Protein AF-0000000084554426 (afdb_homodimer)

Secondary structure (DSSP, 8-state):
-----------------------------PPPEEEEEEEEEEE-TTS-EEEEEEEEEESSSEEEEEEEEEE-TT-EEE-TTS-EESS----TT-EEEEEEPS---SSSS-EEEEEEEEEE----/-----------------------------PPPEEEEEEEEEEE-TTS-EEEEEEEEEESSSEEEEEEEEEE-TT-EEE-TTS-B-SS----TT-EEEEEEPS---SSSS-EEEEEEEEEE----

Organism: NCBI:txid1418104

pLDDT: mean 83.59, std 24.27, range [24.67, 98.94]

Solvent-accessible surface area (backbone atoms only — not comparable to full-atom values): 14044 Å² total; per-residue (Å²): 131,85,78,77,79,76,76,75,76,74,76,75,74,76,72,76,73,75,73,71,67,72,70,68,72,62,70,71,81,70,36,31,37,35,38,35,34,30,67,42,70,47,70,51,98,86,69,30,39,38,37,32,31,44,39,36,35,40,61,74,43,42,42,78,45,57,36,31,37,37,43,46,94,79,31,46,34,26,39,43,82,59,46,77,46,93,69,82,86,80,48,62,56,20,21,33,38,31,38,30,42,80,56,67,48,91,52,89,62,26,39,28,46,28,49,30,38,31,43,20,72,66,84,127,131,89,74,81,79,76,78,77,78,74,76,77,75,76,73,76,75,73,73,73,67,73,71,70,73,60,71,71,79,69,36,33,39,35,39,33,34,30,67,41,69,45,72,50,96,85,69,29,39,37,38,32,31,41,38,36,35,41,61,74,43,42,42,77,44,55,35,31,37,36,42,46,94,77,31,45,36,26,38,44,82,58,46,77,46,94,68,84,86,80,46,63,55,22,20,34,37,32,37,30,42,79,56,66,48,91,52,89,62,26,39,28,47,28,50,30,38,32,43,20,72,65,84,127

Nearest PDB structures (foldseek):
  6bhw-assembly1_D  TM=4.490E-01  e=6.137E-03  Bacillus subtilis subsp. subtilis str. 168
  5odn-assembly1_H  TM=4.161E-01  e=7.254E-03  Salinibacter ruber DSM 13855
  2ihf-assembly1_A-2  TM=4.446E-01  e=3.264E-02  Thermus aquaticus
  5yyu-assembly1_D  TM=4.466E-01  e=3.451E-02  Staphylococcus aureus subsp. aureus ED98
  5yuo-assembly1_B  TM=3.966E-01  e=1.673E-02  Pseudomonas aeruginosa PAO1

Sequence (248 aa):
MKMKNIIISALVALFIVSIGIPVMAREKHRGPIFMGEVLEVNKDNQGNTMVLAEGYIKGQKVYKEKLIAIVGPDTKILDCEGKEVKEGNFAKGDVVFIRLSEIMTSSIPPQSPALKIQSCKPVSMKMKNIIISALVALFIVSIGIPVMAREKHRGPIFMGEVLEVNKDNQGNTMVLAEGYIKGQKVYKEKLIAIVGPDTKILDCEGKEVKEGNFAKGDVVFIRLSEIMTSSIPPQSPALKIQSCKPVS

Radius of gyration: 28.74 Å; Cα contacts (8 Å, |Δi|>4): 531; chains: 2; bounding box: 100×69×47 Å

Structure (mmCIF, N/CA/C/O backbone):
data_AF-0000000084554426-model_v1
#
loop_
_entity.id
_entity.type
_entity.pdbx_description
1 polymer 'DUF5666 domain-containing protein'
#
loop_
_atom_site.group_PDB
_atom_site.id
_atom_site.type_symbol
_atom_site.label_atom_id
_atom_site.label_alt_id
_atom_site.label_comp_id
_atom_site.label_asym_id
_atom_site.label_entity_id
_atom_site.label_seq_id
_atom_site.pdbx_PDB_ins_code
_atom_site.Cartn_x
_atom_site.Cartn_y
_atom_site.Cartn_z
_atom_site.occupancy
_atom_site.B_iso_or_equiv
_atom_site.auth_seq_id
_atom_site.auth_comp_id
_atom_site.auth_asym_id
_atom_site.auth_atom_id
_atom_site.pdbx_PDB_model_num
ATOM 1 N N . MET A 1 1 ? -78.938 40.062 -9.109 1 24.67 1 MET A N 1
ATOM 2 C CA . MET A 1 1 ? -78 39.281 -9.961 1 24.67 1 MET A CA 1
ATOM 3 C C . MET A 1 1 ? -76.625 39.156 -9.312 1 24.67 1 MET A C 1
ATOM 5 O O . MET A 1 1 ? -75.812 38.312 -9.75 1 24.67 1 MET A O 1
ATOM 9 N N . LYS A 1 2 ? -76.25 40.094 -8.336 1 33.91 2 LYS A N 1
ATOM 10 C CA . LYS A 1 2 ? -74.875 40.438 -8.312 1 33.91 2 LYS A CA 1
ATOM 11 C C . LYS A 1 2 ? -74 39.25 -7.898 1 33.91 2 LYS A C 1
ATOM 13 O O . LYS A 1 2 ? -74.438 38.438 -7.09 1 33.91 2 LYS A O 1
ATOM 18 N N . MET A 1 3 ? -72.875 39.062 -8.688 1 35.94 3 MET A N 1
ATOM 19 C CA . MET A 1 3 ? -71.688 38.25 -9.039 1 35.94 3 MET A CA 1
ATOM 20 C C . MET A 1 3 ? -70.75 38.125 -7.863 1 35.94 3 MET A C 1
ATOM 22 O O . MET A 1 3 ? -70.062 39.125 -7.504 1 35.94 3 MET A O 1
ATOM 26 N N . LYS A 1 4 ? -71.25 37.719 -6.699 1 42.59 4 LYS A N 1
ATOM 27 C CA . LYS A 1 4 ? -70.312 37.375 -5.648 1 42.59 4 LYS A CA 1
ATOM 28 C C . LYS A 1 4 ? -69.062 36.594 -6.215 1 42.59 4 LYS A C 1
ATOM 30 O O . LYS A 1 4 ? -69.25 35.625 -6.965 1 42.59 4 LYS A O 1
ATOM 35 N N . ASN A 1 5 ? -67.875 37.344 -6.562 1 39.53 5 ASN A N 1
ATOM 36 C CA . ASN A 1 5 ? -66.5 36.969 -6.926 1 39.53 5 ASN A CA 1
ATOM 37 C C . ASN A 1 5 ? -66 35.812 -6.09 1 39.53 5 ASN A C 1
ATOM 39 O O . ASN A 1 5 ? -66 35.875 -4.859 1 39.53 5 ASN A O 1
ATOM 43 N N . ILE A 1 6 ? -66.312 34.562 -6.465 1 42.25 6 ILE A N 1
ATOM 44 C CA . ILE A 1 6 ? -65.75 33.281 -6.117 1 42.25 6 ILE A CA 1
ATOM 45 C C . ILE A 1 6 ? -64.188 33.406 -6.16 1 42.25 6 ILE A C 1
ATOM 47 O O . ILE A 1 6 ? -63.625 33.594 -7.227 1 42.25 6 ILE A O 1
ATOM 51 N N . ILE A 1 7 ? -63.625 34.281 -5.285 1 40.25 7 ILE A N 1
ATOM 52 C CA . ILE A 1 7 ? -62.156 34.375 -5.176 1 40.25 7 ILE A CA 1
ATOM 53 C C . ILE A 1 7 ? -61.562 32.969 -5.008 1 40.25 7 ILE A C 1
ATOM 55 O O . ILE A 1 7 ? -61.938 32.25 -4.086 1 40.25 7 ILE A O 1
ATOM 59 N N . ILE A 1 8 ? -61.25 32.25 -6.133 1 40.12 8 ILE A N 1
ATOM 60 C CA . ILE A 1 8 ? -60.438 31.078 -6.402 1 40.12 8 ILE A CA 1
ATOM 61 C C . ILE A 1 8 ? -59.094 31.203 -5.68 1 40.12 8 ILE A C 1
ATOM 63 O O . ILE A 1 8 ? -58.312 32.094 -5.969 1 40.12 8 ILE A O 1
ATOM 67 N N . SER A 1 9 ? -59.094 31.156 -4.348 1 42.56 9 SER A N 1
ATOM 68 C CA . SER A 1 9 ? -57.844 31.047 -3.619 1 42.56 9 SER A CA 1
ATOM 69 C C . SER A 1 9 ? -56.969 29.938 -4.191 1 42.56 9 SER A C 1
ATOM 71 O O . SER A 1 9 ? -57.344 28.766 -4.172 1 42.56 9 SER A O 1
ATOM 73 N N . ALA A 1 10 ? -56.469 30.141 -5.43 1 39.12 10 ALA A N 1
ATOM 74 C CA . ALA A 1 10 ? -55.438 29.266 -5.988 1 39.12 10 ALA A CA 1
ATOM 75 C C . ALA A 1 10 ? -54.312 29.016 -4.973 1 39.12 10 ALA A C 1
ATOM 77 O O . ALA A 1 10 ? -53.656 29.953 -4.535 1 39.12 10 ALA A O 1
ATOM 78 N N . LEU A 1 11 ? -54.531 28.109 -3.998 1 40.06 11 LEU A N 1
ATOM 79 C CA . LEU A 1 11 ? -53.5 27.5 -3.164 1 40.06 11 LEU A CA 1
ATOM 80 C C . LEU A 1 11 ? -52.312 27.094 -4.004 1 40.06 11 LEU A C 1
ATOM 82 O O . LEU A 1 11 ? -52.406 26.188 -4.828 1 40.06 11 LEU A O 1
ATOM 86 N N . VAL A 1 12 ? -51.5 28.047 -4.559 1 40.31 12 VAL A N 1
ATOM 87 C CA . VAL A 1 12 ? -50.219 27.75 -5.145 1 40.31 12 VAL A CA 1
ATOM 88 C C . VAL A 1 12 ? -49.406 26.875 -4.191 1 40.31 12 VAL A C 1
ATOM 90 O O . VAL A 1 12 ? -49 27.328 -3.109 1 40.31 12 VAL A O 1
ATOM 93 N N . ALA A 1 13 ? -49.844 25.594 -3.996 1 38.09 13 ALA A N 1
ATOM 94 C CA . ALA A 1 13 ? -48.969 24.578 -3.402 1 38.09 13 ALA A CA 1
ATOM 95 C C . ALA A 1 13 ? -47.531 24.703 -3.936 1 38.09 13 ALA A C 1
ATOM 97 O O . ALA A 1 13 ? -47.312 24.547 -5.137 1 38.09 13 ALA A O 1
ATOM 98 N N . LEU A 1 14 ? -46.75 25.688 -3.428 1 39.56 14 LEU A N 1
ATOM 99 C CA . LEU A 1 14 ? -45.312 25.734 -3.582 1 39.56 14 LEU A CA 1
ATOM 100 C C . LEU A 1 14 ? -44.688 24.344 -3.361 1 39.56 14 LEU A C 1
ATOM 102 O O . LEU A 1 14 ? -44.719 23.828 -2.244 1 39.56 14 LEU A O 1
ATOM 106 N N . PHE A 1 15 ? -44.969 23.359 -4.246 1 42.06 15 PHE A N 1
ATOM 107 C CA . PHE A 1 15 ? -44.188 22.125 -4.266 1 42.06 15 PHE A CA 1
ATOM 108 C C . PHE A 1 15 ? -42.719 22.438 -4.266 1 42.06 15 PHE A C 1
ATOM 110 O O . PHE A 1 15 ? -42.156 22.906 -5.27 1 42.06 15 PHE A O 1
ATOM 117 N N . ILE A 1 16 ? -42.156 22.938 -3.162 1 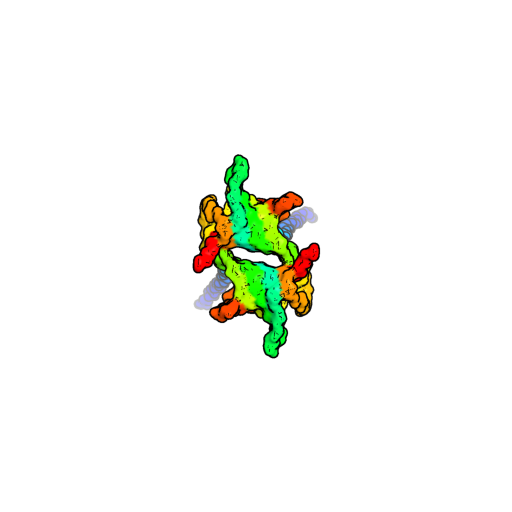40.75 16 ILE A N 1
ATOM 118 C CA . ILE A 1 16 ? -40.688 22.906 -3.018 1 40.75 16 ILE A CA 1
ATOM 119 C C . ILE A 1 16 ? -40.156 21.531 -3.404 1 40.75 16 ILE A C 1
ATOM 121 O O . ILE A 1 16 ? -40.438 20.531 -2.719 1 40.75 16 ILE A O 1
ATOM 125 N N . VAL A 1 17 ? -40.156 21.125 -4.703 1 41.84 17 VAL A N 1
ATOM 126 C CA . VAL A 1 17 ? -39.375 20 -5.203 1 41.84 17 VAL A CA 1
ATOM 127 C C . VAL A 1 17 ? -38 20 -4.562 1 41.84 17 VAL A C 1
ATOM 129 O O . VAL A 1 17 ? -37.188 20.906 -4.809 1 41.84 17 VAL A O 1
ATOM 132 N N . SER A 1 18 ? -37.906 19.594 -3.273 1 42.69 18 SER A N 1
ATOM 133 C CA . SER A 1 18 ? -36.594 19.219 -2.73 1 42.69 18 SER A CA 1
ATOM 134 C C . SER A 1 18 ? -35.812 18.359 -3.721 1 42.69 18 SER A C 1
ATOM 136 O O . SER A 1 18 ? -36.156 17.203 -3.959 1 42.69 18 SER A O 1
ATOM 138 N N . ILE A 1 19 ? -35.375 18.859 -4.859 1 46.12 19 ILE A N 1
ATOM 139 C CA . ILE A 1 19 ? -34.344 18.188 -5.633 1 46.12 19 ILE A CA 1
ATOM 140 C C . ILE A 1 19 ? -33.25 17.688 -4.703 1 46.12 19 ILE A C 1
ATOM 142 O O . ILE A 1 19 ? -32.438 18.484 -4.219 1 46.12 19 ILE A O 1
ATOM 146 N N . GLY A 1 20 ? -33.531 16.734 -3.836 1 39.69 20 GLY A N 1
ATOM 147 C CA . GLY A 1 20 ? -32.406 16.016 -3.285 1 39.69 20 GLY A CA 1
ATOM 148 C C . GLY A 1 20 ? -31.344 15.688 -4.324 1 39.69 20 GLY A C 1
ATOM 149 O O . GLY A 1 20 ? -31.578 14.867 -5.211 1 39.69 20 GLY A O 1
ATOM 150 N N . ILE A 1 21 ? -30.609 16.625 -4.836 1 44.56 21 ILE A N 1
ATOM 151 C CA . ILE A 1 21 ? -29.422 16.219 -5.57 1 44.56 21 ILE A CA 1
ATOM 152 C C . ILE A 1 21 ? -28.688 15.109 -4.809 1 44.56 21 ILE A C 1
ATOM 154 O O . IL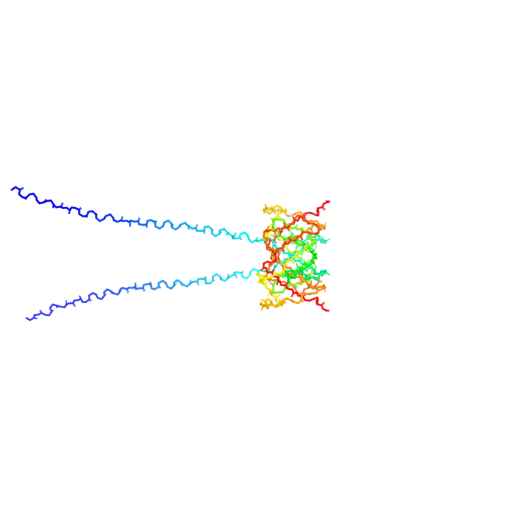E A 1 21 ? -28.25 15.312 -3.676 1 44.56 21 ILE A O 1
ATOM 158 N N . PRO A 1 22 ? -29 13.867 -5.066 1 43.62 22 PRO A N 1
ATOM 159 C CA . PRO A 1 22 ? -28.047 12.922 -4.492 1 43.62 22 PRO A CA 1
ATOM 160 C C . PRO A 1 22 ? -26.609 13.414 -4.586 1 43.62 22 PRO A C 1
ATOM 162 O O . PRO A 1 22 ? -26.172 13.859 -5.652 1 43.62 22 PRO A O 1
ATOM 165 N N . VAL A 1 23 ? -26.047 14.078 -3.713 1 43.12 23 VAL A N 1
ATOM 166 C CA . VAL A 1 23 ? -24.594 14.227 -3.676 1 43.12 23 VAL A CA 1
ATOM 167 C C . VAL A 1 23 ? -23.922 12.906 -4.078 1 43.12 23 VAL A C 1
ATOM 169 O O . VAL A 1 23 ? -24.031 11.906 -3.369 1 43.12 23 VAL A O 1
ATOM 172 N N . MET A 1 24 ? -24.016 12.516 -5.41 1 38.41 24 MET A N 1
ATOM 173 C CA . MET A 1 24 ? -23.031 11.477 -5.715 1 38.41 24 MET A CA 1
ATOM 174 C C . MET A 1 24 ? -21.797 11.633 -4.836 1 38.41 24 MET A C 1
ATOM 176 O O . MET A 1 24 ? -21.156 12.688 -4.836 1 38.41 24 MET A O 1
ATOM 180 N N . ALA A 1 25 ? -21.844 11.234 -3.662 1 40.72 25 ALA A N 1
ATOM 181 C CA . ALA A 1 25 ? -20.594 11.125 -2.895 1 40.72 25 ALA A CA 1
ATOM 182 C C . ALA A 1 25 ? -19.391 10.977 -3.816 1 40.72 25 ALA A C 1
ATOM 184 O O . ALA A 1 25 ? -19.312 10.016 -4.586 1 40.72 25 ALA A O 1
ATOM 185 N N . ARG A 1 26 ? -19.047 12.031 -4.578 1 36.75 26 ARG A N 1
ATOM 186 C CA . ARG A 1 26 ? -17.75 11.961 -5.238 1 36.75 26 ARG A CA 1
ATOM 187 C C . ARG A 1 26 ? -16.75 11.18 -4.395 1 36.75 26 ARG A C 1
ATOM 189 O O . ARG A 1 26 ? -16.5 11.523 -3.236 1 36.75 26 ARG A O 1
ATOM 196 N N . GLU A 1 27 ? -16.828 9.984 -4.453 1 42.16 27 GLU A N 1
ATOM 197 C CA . GLU A 1 27 ? -15.688 9.328 -3.816 1 42.16 27 GLU A CA 1
ATOM 198 C C . GLU A 1 27 ? -14.484 10.266 -3.754 1 42.16 27 GLU A C 1
ATOM 200 O O . GLU A 1 27 ? -14.008 10.742 -4.785 1 42.16 27 GLU A O 1
ATOM 205 N N . LYS A 1 28 ? -14.578 11.289 -2.979 1 49.84 28 LYS A N 1
ATOM 206 C CA . LYS A 1 28 ? -13.422 12.148 -2.723 1 49.84 28 LYS A CA 1
ATOM 207 C C . LYS A 1 28 ? -12.133 11.5 -3.207 1 49.84 28 LYS A C 1
ATOM 209 O O . LYS A 1 28 ? -11.812 10.375 -2.811 1 49.84 28 LYS A O 1
ATOM 214 N N . HIS A 1 29 ? -11.789 11.703 -4.453 1 58.41 29 HIS A N 1
ATOM 215 C CA . HIS A 1 29 ? -10.555 11.273 -5.102 1 58.41 29 HIS A CA 1
ATOM 216 C C . HIS A 1 29 ? -9.375 11.328 -4.137 1 58.41 29 HIS A C 1
ATOM 218 O O . HIS A 1 29 ? -8.898 12.414 -3.803 1 58.41 29 HIS A O 1
ATOM 224 N N . ARG A 1 30 ? -9.297 10.414 -3.201 1 81.31 30 ARG A N 1
ATOM 225 C CA . ARG A 1 30 ? -8.156 10.375 -2.297 1 81.31 30 ARG A CA 1
ATOM 226 C C . ARG A 1 30 ? -6.848 10.25 -3.07 1 81.31 30 ARG A C 1
ATOM 228 O O . ARG A 1 30 ? -6.805 9.609 -4.125 1 81.31 30 ARG A O 1
ATOM 235 N N . GLY A 1 31 ? -5.789 11.094 -2.779 1 95.69 31 GLY A N 1
ATOM 236 C CA . GLY A 1 31 ? -4.453 10.992 -3.348 1 95.69 31 GLY A CA 1
ATOM 237 C C . GLY A 1 31 ? -3.891 9.586 -3.297 1 95.69 31 GLY A C 1
ATOM 238 O O . GLY A 1 31 ? -4.496 8.688 -2.699 1 95.69 31 GLY A O 1
ATOM 239 N N . PRO A 1 32 ? -2.869 9.359 -3.998 1 98.25 32 PRO A N 1
ATOM 240 C CA . PRO A 1 32 ? -2.271 8.023 -4.023 1 98.25 32 PRO A CA 1
ATOM 241 C C . PRO A 1 32 ? -1.825 7.551 -2.641 1 98.25 32 PRO A C 1
ATOM 243 O O . PRO A 1 32 ? -1.661 8.367 -1.729 1 98.25 32 PRO A O 1
ATOM 246 N N . ILE A 1 33 ? -1.701 6.18 -2.479 1 98.75 33 ILE A N 1
ATOM 247 C CA . ILE A 1 33 ? -1.114 5.629 -1.262 1 98.75 33 ILE A CA 1
ATOM 248 C C . ILE A 1 33 ? 0.267 5.055 -1.569 1 98.75 33 ILE A C 1
ATOM 250 O O . ILE A 1 33 ? 0.548 4.672 -2.707 1 98.75 33 ILE A O 1
ATOM 254 N N . PHE A 1 34 ? 1.111 5.086 -0.552 1 98.94 34 PHE A N 1
ATOM 255 C CA . PHE A 1 34 ? 2.479 4.586 -0.646 1 98.94 34 PHE A CA 1
ATOM 256 C C . PHE A 1 34 ? 2.809 3.684 0.536 1 98.94 34 PHE A C 1
ATOM 258 O O . PHE A 1 34 ? 2.438 3.98 1.674 1 98.94 34 PHE A O 1
ATOM 265 N N . MET A 1 35 ? 3.406 2.613 0.259 1 98.94 35 MET A N 1
ATOM 266 C CA . MET A 1 35 ? 4.008 1.758 1.279 1 98.94 35 MET A CA 1
ATOM 267 C C . MET A 1 35 ? 5.465 1.457 0.947 1 98.94 35 MET A C 1
ATOM 269 O O . MET A 1 35 ? 5.797 1.178 -0.205 1 98.94 35 MET A O 1
ATOM 273 N N . GLY A 1 36 ? 6.305 1.565 1.976 1 98.88 36 GLY A N 1
ATOM 274 C CA . GLY A 1 36 ? 7.723 1.343 1.729 1 98.88 36 GLY A CA 1
ATOM 275 C C . GLY A 1 36 ? 8.578 1.514 2.971 1 98.88 36 GLY A C 1
ATOM 276 O O . GLY A 1 36 ? 8.078 1.421 4.094 1 98.88 36 GLY A O 1
ATOM 277 N N . GLU A 1 37 ? 9.883 1.622 2.709 1 98.88 37 GLU A N 1
ATOM 278 C CA . GLU A 1 37 ? 10.883 1.74 3.768 1 98.88 37 GLU A CA 1
ATOM 279 C C . GLU A 1 37 ? 11.547 3.115 3.748 1 98.88 37 GLU A C 1
ATOM 281 O O . GLU A 1 37 ? 11.898 3.625 2.684 1 98.88 37 GLU A O 1
ATOM 286 N N . VAL A 1 38 ? 11.719 3.658 4.941 1 98.88 38 VAL A N 1
ATOM 287 C CA . VAL A 1 38 ? 12.383 4.949 5.078 1 98.88 38 VAL A CA 1
ATOM 288 C C . VAL A 1 38 ? 13.883 4.777 4.867 1 98.88 38 VAL A C 1
ATOM 290 O O . VAL A 1 38 ? 14.508 3.902 5.473 1 98.88 38 VAL A O 1
ATOM 293 N N . LEU A 1 39 ? 14.438 5.621 4.051 1 98.88 39 LEU A N 1
ATOM 294 C CA . LEU A 1 39 ? 15.875 5.594 3.77 1 98.88 39 LEU A CA 1
ATOM 295 C C . LEU A 1 39 ? 16.594 6.691 4.539 1 98.88 39 LEU A C 1
ATOM 297 O O . LEU A 1 39 ? 17.719 6.496 4.996 1 98.88 39 LEU A O 1
ATOM 301 N N . GLU A 1 40 ? 15.969 7.816 4.535 1 98.75 40 GLU A N 1
ATOM 302 C CA . GLU A 1 40 ? 16.562 8.992 5.168 1 98.75 40 GLU A CA 1
ATOM 303 C C . GLU A 1 40 ? 15.477 9.953 5.656 1 98.75 40 GLU A C 1
ATOM 305 O O . GLU A 1 40 ? 14.406 10.055 5.051 1 98.75 40 GLU A O 1
ATOM 310 N N . VAL A 1 41 ? 15.82 10.633 6.754 1 98.75 41 VAL A N 1
ATOM 311 C CA . VAL A 1 41 ? 14.938 11.664 7.285 1 98.75 41 VAL A CA 1
ATOM 312 C C . VAL A 1 41 ? 15.719 12.953 7.512 1 98.75 41 VAL A C 1
ATOM 314 O O . VAL A 1 41 ? 16.781 12.938 8.141 1 98.75 41 VAL A O 1
ATOM 317 N N . ASN A 1 42 ? 15.148 13.992 6.941 1 97.5 42 ASN A N 1
ATOM 318 C CA . ASN A 1 42 ? 15.758 15.305 7.125 1 97.5 42 ASN A CA 1
ATOM 319 C C . ASN A 1 42 ? 14.711 16.375 7.438 1 97.5 42 ASN A C 1
ATOM 321 O O . ASN A 1 42 ? 13.516 16.141 7.234 1 97.5 42 ASN A O 1
ATOM 325 N N . LYS A 1 43 ? 15.195 17.453 8.023 1 96.56 43 LYS A N 1
ATOM 326 C CA . LYS A 1 43 ? 14.328 18.609 8.234 1 96.56 43 LYS A CA 1
ATOM 327 C C . LYS A 1 43 ? 14.656 19.719 7.246 1 96.56 43 LYS A C 1
ATOM 329 O O . LYS A 1 43 ? 15.828 19.984 6.973 1 96.56 43 LYS A O 1
ATOM 334 N N . ASP A 1 44 ? 13.562 20.312 6.695 1 95.38 44 ASP A N 1
ATOM 335 C CA . ASP A 1 44 ? 13.836 21.438 5.809 1 95.38 44 ASP A CA 1
ATOM 336 C C . ASP A 1 44 ? 13.859 22.75 6.586 1 95.38 44 ASP A C 1
ATOM 338 O O . ASP A 1 44 ? 13.742 22.75 7.812 1 95.38 44 ASP A O 1
ATOM 342 N N . ASN A 1 45 ? 14.055 23.875 5.812 1 94.31 45 ASN A N 1
ATOM 343 C CA . ASN A 1 45 ? 14.219 25.188 6.445 1 94.31 45 ASN A CA 1
ATOM 344 C C . ASN A 1 45 ? 12.914 25.672 7.074 1 94.31 45 ASN A C 1
ATOM 346 O O . ASN A 1 45 ? 12.922 26.547 7.934 1 94.31 45 ASN A O 1
ATOM 350 N N . GLN A 1 46 ? 11.805 25.125 6.68 1 94.12 46 GLN A N 1
ATOM 351 C CA . GLN A 1 46 ? 10.5 25.531 7.203 1 94.12 46 GLN A CA 1
ATOM 352 C C . GLN A 1 46 ? 10.094 24.656 8.383 1 94.12 46 GLN A C 1
ATOM 354 O O . GLN A 1 46 ? 9.023 24.828 8.961 1 94.12 46 GLN A O 1
ATOM 359 N N . GLY A 1 47 ? 10.914 23.719 8.781 1 93.75 47 GLY A N 1
ATOM 360 C CA . GLY A 1 47 ? 10.625 22.859 9.914 1 93.75 47 GLY A CA 1
ATOM 361 C C . GLY A 1 47 ? 9.867 21.594 9.531 1 93.75 47 GLY A C 1
ATOM 362 O O . GLY A 1 47 ? 9.523 20.797 10.391 1 93.75 47 GLY A O 1
ATOM 363 N N . ASN A 1 48 ? 9.578 21.453 8.266 1 96.69 48 ASN A N 1
ATOM 364 C CA . ASN A 1 48 ? 8.945 20.219 7.824 1 96.69 48 ASN A CA 1
ATOM 365 C C . ASN A 1 48 ? 9.922 19.047 7.852 1 96.69 48 ASN A C 1
ATOM 367 O O . ASN A 1 48 ? 11.117 19.234 7.621 1 96.69 48 ASN A O 1
ATOM 371 N N . THR A 1 49 ? 9.391 17.891 8.203 1 98.5 49 THR A N 1
ATOM 372 C CA . THR A 1 49 ? 10.18 16.672 8.109 1 98.5 49 THR A CA 1
ATOM 373 C C . THR A 1 49 ? 10.094 16.078 6.707 1 98.5 49 THR A C 1
ATOM 375 O O . THR A 1 49 ? 9 15.82 6.199 1 98.5 49 THR A O 1
ATOM 378 N N . MET A 1 50 ? 11.195 15.898 6.031 1 98.69 50 MET A N 1
ATOM 379 C CA . MET A 1 50 ? 11.312 15.266 4.719 1 98.69 50 MET A CA 1
ATOM 380 C C . MET A 1 50 ? 11.664 13.789 4.859 1 98.69 50 MET A C 1
ATOM 382 O O . MET A 1 50 ? 12.766 13.445 5.293 1 98.69 50 MET A O 1
ATOM 386 N N . VAL A 1 51 ? 10.734 12.93 4.488 1 98.88 51 VAL A N 1
ATOM 387 C CA . VAL A 1 51 ? 10.938 11.484 4.598 1 98.88 51 VAL A CA 1
ATOM 388 C C . VAL A 1 51 ? 11.242 10.898 3.223 1 98.88 51 VAL A C 1
ATOM 390 O O . VAL A 1 51 ? 10.336 10.734 2.398 1 98.88 51 VAL A O 1
ATOM 393 N N . LEU A 1 52 ? 12.469 10.602 2.965 1 98.94 52 LEU A N 1
ATOM 394 C CA . LEU A 1 52 ? 12.852 9.852 1.774 1 98.94 52 LEU A CA 1
ATOM 395 C C . LEU A 1 52 ? 12.562 8.359 1.952 1 98.94 52 LEU A C 1
ATOM 397 O O . LEU A 1 52 ? 13.07 7.734 2.885 1 98.94 52 LEU A O 1
ATOM 401 N N . ALA A 1 53 ? 11.734 7.855 1.046 1 98.94 53 ALA A N 1
ATOM 402 C CA . ALA A 1 53 ? 11.344 6.453 1.165 1 98.94 53 ALA A CA 1
ATOM 403 C C . ALA A 1 53 ? 11.312 5.773 -0.201 1 98.94 53 ALA A C 1
ATOM 405 O O . ALA A 1 53 ? 11.148 6.438 -1.229 1 98.94 53 ALA A O 1
ATOM 406 N N . GLU A 1 54 ? 11.523 4.457 -0.196 1 98.88 54 GLU A N 1
ATOM 407 C CA . GLU A 1 54 ? 11.43 3.625 -1.392 1 98.88 54 GLU A CA 1
ATOM 408 C C . GLU A 1 54 ? 10.461 2.467 -1.186 1 98.88 54 GLU A C 1
ATOM 410 O O . GLU A 1 54 ? 10.445 1.848 -0.12 1 98.88 54 GLU A O 1
ATOM 415 N N . GLY A 1 55 ? 9.641 2.225 -2.17 1 98.75 55 GLY A N 1
ATOM 416 C CA . GLY A 1 55 ? 8.641 1.167 -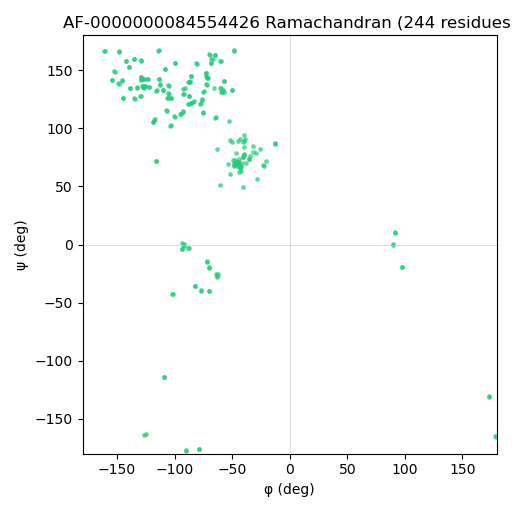2.107 1 98.75 55 GLY A CA 1
ATOM 417 C C . GLY A 1 55 ? 7.691 1.171 -3.291 1 98.75 55 GLY A C 1
ATOM 418 O O . GLY A 1 55 ? 8.125 1.158 -4.441 1 98.75 55 GLY A O 1
ATOM 419 N N . TYR A 1 56 ? 6.414 1.102 -2.975 1 98.88 56 TYR A N 1
ATOM 420 C CA . TYR A 1 56 ? 5.383 1.014 -4.004 1 98.88 56 TYR A CA 1
ATOM 421 C C . TYR A 1 56 ? 4.328 2.096 -3.811 1 98.88 56 TYR A C 1
ATOM 423 O O . TYR A 1 56 ? 3.941 2.4 -2.68 1 98.88 56 TYR A O 1
ATOM 431 N N . ILE A 1 57 ? 3.836 2.648 -4.922 1 98.69 57 ILE A N 1
ATOM 432 C CA . ILE A 1 57 ? 2.791 3.666 -4.902 1 98.69 57 ILE A CA 1
ATOM 433 C C . ILE A 1 57 ? 1.59 3.189 -5.719 1 98.69 57 ILE A C 1
ATOM 435 O O . ILE A 1 57 ? 1.755 2.57 -6.77 1 98.69 57 ILE A O 1
ATOM 439 N N . LYS A 1 58 ? 0.403 3.389 -5.148 1 98.38 58 LYS A N 1
ATOM 440 C CA . LYS A 1 58 ? -0.849 3.053 -5.824 1 98.38 58 LYS A CA 1
ATOM 441 C C . LYS A 1 58 ? -1.713 4.293 -6.027 1 98.38 58 LYS A C 1
ATOM 443 O O . LYS A 1 58 ? -2.242 4.855 -5.066 1 98.38 58 LYS A O 1
ATOM 448 N N . GLY A 1 59 ? -1.796 4.77 -7.148 1 96.56 59 GLY A N 1
ATOM 449 C CA . GLY A 1 59 ? -2.822 5.676 -7.637 1 96.56 59 GLY A CA 1
ATOM 450 C C . GLY A 1 59 ? -3.766 5.031 -8.633 1 96.56 59 GLY A C 1
ATOM 451 O O . GLY A 1 59 ? -4.496 4.098 -8.289 1 96.56 59 GLY A O 1
ATOM 452 N N . GLN A 1 60 ? -3.715 5.52 -9.906 1 94.88 60 GLN A N 1
ATOM 453 C CA . GLN A 1 60 ? -4.426 4.812 -10.961 1 94.88 60 GLN A CA 1
ATOM 454 C C . GLN A 1 60 ? -3.76 3.475 -11.273 1 94.88 60 GLN A C 1
ATOM 456 O O . GLN A 1 60 ? -4.441 2.469 -11.477 1 94.88 60 GLN A O 1
ATOM 461 N N . LYS A 1 61 ? -2.439 3.588 -11.258 1 97 61 LYS A N 1
ATOM 462 C CA . LYS A 1 61 ? -1.604 2.404 -11.438 1 97 61 LYS A CA 1
ATOM 463 C C . LYS A 1 61 ? -0.812 2.09 -10.172 1 97 61 LYS A C 1
ATOM 465 O O . LYS A 1 61 ? -0.827 2.867 -9.219 1 97 61 LYS A O 1
ATOM 470 N N . VAL A 1 62 ? -0.249 0.902 -10.164 1 98.25 62 VAL A N 1
ATOM 471 C CA . VAL A 1 62 ? 0.658 0.535 -9.078 1 98.25 62 VAL A CA 1
ATOM 472 C C . VAL A 1 62 ? 2.062 0.312 -9.633 1 98.25 62 VAL A C 1
ATOM 474 O O . VAL A 1 62 ? 2.234 -0.364 -10.656 1 98.25 62 VAL A O 1
ATOM 477 N N . TYR A 1 63 ? 3.098 0.904 -8.984 1 98.12 63 TYR A N 1
ATOM 478 C CA . TYR A 1 63 ? 4.469 0.769 -9.461 1 98.12 63 TYR A CA 1
ATOM 479 C C . TYR A 1 63 ? 5.469 1.096 -8.352 1 98.12 63 TYR A C 1
ATOM 481 O O . TYR A 1 63 ? 5.09 1.623 -7.305 1 98.12 63 TYR A O 1
ATOM 489 N N . LYS A 1 64 ? 6.723 0.734 -8.617 1 98.44 64 LYS A N 1
ATOM 490 C CA . LYS A 1 64 ? 7.809 1.073 -7.699 1 98.44 64 LYS A CA 1
ATOM 491 C C . LYS A 1 64 ? 8.117 2.566 -7.746 1 98.44 64 LYS A C 1
ATOM 493 O O . LYS A 1 64 ? 8.055 3.188 -8.812 1 98.44 64 LYS A O 1
ATOM 498 N N . GLU A 1 65 ? 8.445 3.1 -6.605 1 97.88 65 GLU A N 1
ATOM 499 C CA . GLU A 1 65 ? 8.773 4.52 -6.562 1 97.88 65 GLU A CA 1
ATOM 500 C C . GLU A 1 65 ? 9.695 4.844 -5.387 1 97.88 65 GLU A C 1
ATOM 502 O O . GLU A 1 65 ? 9.648 4.172 -4.355 1 97.88 65 GLU A O 1
ATOM 507 N N . LYS A 1 66 ? 10.594 5.688 -5.613 1 98.81 66 LYS A N 1
ATOM 508 C CA . LYS A 1 66 ? 11.336 6.406 -4.582 1 98.81 66 LYS A CA 1
ATOM 509 C C . LYS A 1 66 ? 10.883 7.859 -4.492 1 98.81 66 LYS A C 1
ATOM 511 O O . LYS A 1 66 ? 10.859 8.57 -5.5 1 98.81 66 LYS A O 1
ATOM 516 N N . LEU A 1 67 ? 10.492 8.352 -3.295 1 98.88 67 LEU A N 1
ATOM 517 C CA . LEU A 1 67 ? 9.922 9.695 -3.217 1 98.88 67 LEU A CA 1
ATOM 518 C C . LEU A 1 67 ? 10.258 10.352 -1.883 1 98.88 67 LEU A C 1
ATOM 520 O O . LEU A 1 67 ? 10.789 9.695 -0.98 1 98.88 67 LEU A O 1
ATOM 524 N N . ILE A 1 68 ? 10.047 11.586 -1.854 1 98.94 68 ILE A N 1
ATOM 525 C CA . ILE A 1 68 ? 10.109 12.336 -0.604 1 98.94 68 ILE A CA 1
ATOM 526 C C . ILE A 1 68 ? 8.695 12.711 -0.161 1 98.94 68 ILE A C 1
ATOM 528 O O . ILE A 1 68 ? 7.988 13.422 -0.875 1 98.94 68 ILE A O 1
ATOM 532 N N . ALA A 1 69 ? 8.258 12.203 0.924 1 98.88 69 ALA A N 1
ATOM 533 C CA . ALA A 1 69 ? 7.02 12.648 1.555 1 98.88 69 ALA A CA 1
ATOM 534 C C . ALA A 1 69 ? 7.27 13.82 2.492 1 98.88 69 ALA A C 1
ATOM 536 O O . ALA A 1 69 ? 8.148 13.758 3.359 1 98.88 69 ALA A O 1
ATOM 537 N N . ILE A 1 70 ? 6.547 14.867 2.338 1 98.75 70 ILE A N 1
ATOM 538 C CA . ILE A 1 70 ? 6.676 16.047 3.186 1 98.75 70 ILE A CA 1
ATOM 539 C C . ILE A 1 70 ? 5.695 15.953 4.352 1 98.75 70 ILE A C 1
ATOM 541 O O . ILE A 1 70 ? 4.477 15.992 4.156 1 98.75 70 ILE A O 1
ATOM 545 N N . VAL A 1 71 ? 6.246 15.836 5.539 1 98.69 71 VAL A N 1
ATOM 546 C CA . VAL A 1 71 ? 5.453 15.789 6.762 1 98.69 71 VAL A CA 1
ATOM 547 C C . VAL A 1 71 ? 5.445 17.156 7.438 1 98.69 71 VAL A C 1
ATOM 549 O O . VAL A 1 71 ? 6.457 17.578 8 1 98.69 71 VAL A O 1
ATOM 552 N N . GLY A 1 72 ? 4.309 17.75 7.383 1 97.44 72 GLY A N 1
ATOM 553 C CA . GLY A 1 72 ? 4.168 19.078 7.934 1 97.44 72 GLY A 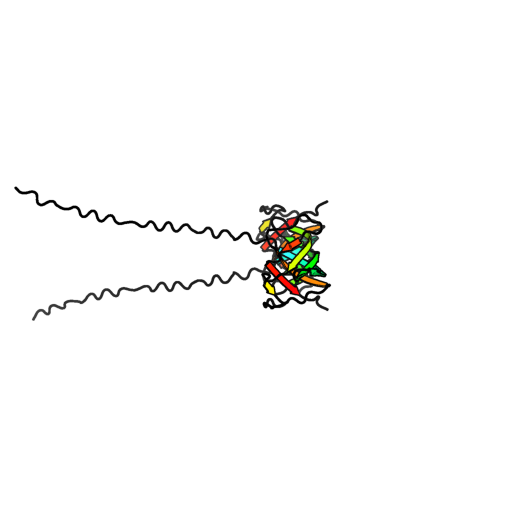CA 1
ATOM 554 C C . GLY A 1 72 ? 3.055 19.188 8.961 1 97.44 72 GLY A C 1
ATOM 555 O O . GLY A 1 72 ? 2.58 18.172 9.477 1 97.44 72 GLY A O 1
ATOM 556 N N . PRO A 1 73 ? 2.568 20.422 9.305 1 95.88 73 PRO A N 1
ATOM 557 C CA . PRO A 1 73 ? 1.587 20.672 10.367 1 95.88 73 PRO A CA 1
ATOM 558 C C . PRO A 1 73 ? 0.231 20.031 10.07 1 95.88 73 PRO A C 1
ATOM 560 O O . PRO A 1 73 ? -0.516 19.703 11 1 95.88 73 PRO A O 1
ATOM 563 N N . ASP A 1 74 ? -0.067 19.812 8.781 1 96.19 74 ASP A N 1
ATOM 564 C CA . ASP A 1 74 ? -1.38 19.297 8.391 1 96.19 74 ASP A CA 1
ATOM 565 C C . ASP A 1 74 ? -1.37 17.781 8.266 1 96.19 74 ASP A C 1
ATOM 567 O O . ASP A 1 74 ? -2.404 17.172 7.996 1 96.19 74 ASP A O 1
ATOM 571 N N . THR A 1 75 ? -0.21 17.203 8.445 1 98.19 75 THR A N 1
ATOM 572 C CA . THR A 1 75 ? -0.107 15.75 8.312 1 98.19 75 THR A CA 1
ATOM 573 C C . THR A 1 75 ? -0.685 15.055 9.539 1 98.19 75 THR A C 1
ATOM 575 O O . THR A 1 75 ? -0.353 15.398 10.672 1 98.19 75 THR A O 1
ATOM 578 N N . LYS A 1 76 ? -1.599 14.203 9.273 1 98.5 76 LYS A N 1
ATOM 579 C CA . LYS A 1 76 ? -2.01 13.289 10.344 1 98.5 76 LYS A CA 1
ATOM 580 C C . LYS A 1 76 ? -0.965 12.203 10.57 1 98.5 76 LYS A C 1
ATOM 582 O O . LYS A 1 76 ? -0.76 11.344 9.711 1 98.5 76 LYS A O 1
ATOM 587 N N . ILE A 1 77 ? -0.305 12.18 11.688 1 98.75 77 ILE A N 1
ATOM 588 C CA . ILE A 1 77 ? 0.762 11.234 11.992 1 98.75 77 ILE A CA 1
ATOM 589 C C . ILE A 1 77 ? 0.236 10.148 12.93 1 98.75 77 ILE A C 1
ATOM 591 O O . ILE A 1 77 ? -0.348 10.445 13.977 1 98.75 77 ILE A O 1
ATOM 595 N N . LEU A 1 78 ? 0.41 8.945 12.523 1 98.56 78 LEU A N 1
ATOM 596 C CA . LEU A 1 78 ? 0.006 7.801 13.328 1 98.56 78 LEU A CA 1
ATOM 597 C C . LEU A 1 78 ? 1.224 7.004 13.789 1 98.56 78 LEU A C 1
ATOM 599 O O . LEU A 1 78 ? 2.182 6.836 13.031 1 98.56 78 LEU A O 1
ATOM 603 N N . ASP A 1 79 ? 1.171 6.508 14.984 1 97.38 79 ASP A N 1
ATOM 604 C CA . ASP A 1 79 ? 2.182 5.539 15.398 1 97.38 79 ASP A CA 1
ATOM 605 C C . ASP A 1 79 ? 1.876 4.152 14.836 1 97.38 79 ASP A C 1
ATOM 607 O O . ASP A 1 79 ? 0.949 3.994 14.039 1 97.38 79 ASP A O 1
ATOM 611 N N . CYS A 1 80 ? 2.695 3.205 15.242 1 97.5 80 CYS A N 1
ATOM 612 C CA . CYS A 1 80 ? 2.588 1.877 14.648 1 97.5 80 CYS A CA 1
ATOM 613 C C . CYS A 1 80 ? 1.229 1.254 14.945 1 97.5 80 CYS A C 1
ATOM 615 O O . CYS A 1 80 ? 0.715 0.467 14.141 1 97.5 80 CYS A O 1
ATOM 617 N N . GLU A 1 81 ? 0.589 1.612 16.016 1 95.81 81 GLU A N 1
ATOM 618 C CA . GLU A 1 81 ? -0.68 1.02 16.422 1 95.81 81 GLU A CA 1
ATOM 619 C C . GLU A 1 81 ? -1.861 1.761 15.805 1 95.81 81 GLU A C 1
ATOM 621 O O . GLU A 1 81 ? -3.018 1.399 16.031 1 95.81 81 GLU A O 1
ATOM 626 N N . GLY A 1 82 ? -1.599 2.795 15.086 1 96.19 82 GLY A N 1
ATOM 627 C CA . GLY A 1 82 ? -2.664 3.541 14.438 1 96.19 82 GLY A CA 1
ATOM 628 C C . GLY A 1 82 ? -3.199 4.68 15.281 1 96.19 82 GLY A C 1
ATOM 629 O O . GLY A 1 82 ? -4.242 5.254 14.969 1 96.19 82 GLY A O 1
ATOM 630 N N . LYS A 1 83 ? -2.502 4.934 16.328 1 96.75 83 LYS A N 1
ATOM 631 C CA . LYS A 1 83 ? -2.896 6.059 17.172 1 96.75 83 LYS A CA 1
ATOM 632 C C . LYS A 1 83 ? -2.25 7.355 16.688 1 96.75 83 LYS A C 1
ATOM 634 O O . LYS A 1 83 ? -1.059 7.383 16.375 1 96.75 83 LYS A O 1
ATOM 639 N N . GLU A 1 84 ? -3.035 8.383 16.734 1 97.81 84 GLU A N 1
ATOM 640 C CA . GLU A 1 84 ? -2.502 9.672 16.312 1 97.81 84 GLU A CA 1
ATOM 641 C C . GLU A 1 84 ? -1.517 10.227 17.328 1 97.81 84 GLU A C 1
ATOM 643 O O . GLU A 1 84 ? -1.763 10.156 18.547 1 97.81 84 GLU A O 1
ATOM 648 N N . VAL A 1 85 ? -0.43 10.766 16.797 1 97.5 85 VAL A N 1
ATOM 649 C CA . VAL A 1 85 ? 0.585 11.359 17.656 1 97.5 85 VAL A CA 1
ATOM 650 C C . VAL A 1 85 ? 0.917 12.766 17.172 1 97.5 85 VAL A C 1
ATOM 652 O O . VAL A 1 85 ? 0.711 13.086 15.992 1 97.5 85 VAL A O 1
ATOM 655 N N . LYS A 1 86 ? 1.44 13.562 18.016 1 93.62 86 LYS A N 1
ATOM 656 C CA . LYS A 1 86 ? 1.72 14.961 17.703 1 93.62 86 LYS A CA 1
ATOM 657 C C . LYS A 1 86 ? 2.967 15.102 16.844 1 93.62 86 LYS A C 1
ATOM 659 O O . LYS A 1 86 ? 3.027 15.961 15.961 1 93.62 86 LYS A O 1
ATOM 664 N N . GLU A 1 87 ? 3.955 14.273 17.172 1 92.94 87 GLU A N 1
ATOM 665 C CA . GLU A 1 87 ? 5.211 14.32 16.422 1 92.94 87 GLU A CA 1
ATOM 666 C C . GLU A 1 87 ? 5.625 12.93 15.945 1 92.94 87 GLU A C 1
ATOM 668 O O . GLU A 1 87 ? 5.461 11.945 16.672 1 92.94 87 GLU A O 1
ATOM 673 N N . GLY A 1 88 ? 6.145 12.961 14.758 1 91.94 88 GLY A N 1
ATOM 674 C CA . GLY A 1 88 ? 6.645 11.703 14.227 1 91.94 88 GLY A CA 1
ATOM 675 C C . GLY A 1 88 ? 8.07 11.398 14.648 1 91.94 88 GLY A C 1
ATOM 676 O O . GLY A 1 88 ? 8.867 12.32 14.844 1 91.94 88 GLY A O 1
ATOM 677 N N . ASN A 1 89 ? 8.422 10.172 14.875 1 92.5 89 ASN A N 1
ATOM 678 C CA . ASN A 1 89 ? 9.773 9.688 15.125 1 92.5 89 ASN A CA 1
ATOM 679 C C . ASN A 1 89 ? 10.242 8.727 14.039 1 92.5 89 ASN A C 1
ATOM 681 O O . ASN A 1 89 ? 10.43 7.535 14.297 1 92.5 89 ASN A O 1
ATOM 685 N N . PHE A 1 90 ? 10.5 9.32 12.922 1 97.69 90 PHE A N 1
ATOM 686 C CA . PHE A 1 90 ? 10.875 8.516 11.766 1 97.69 90 PHE A CA 1
ATOM 687 C C . PHE A 1 90 ? 12.375 8.25 11.75 1 97.69 90 PHE A C 1
ATOM 689 O O . PHE A 1 90 ? 13.164 9.141 12.07 1 97.69 90 PHE A O 1
ATOM 696 N N . ALA A 1 91 ? 12.75 7.074 11.391 1 97.5 91 ALA A N 1
ATOM 697 C CA . ALA A 1 91 ? 14.156 6.695 11.266 1 97.5 91 ALA A CA 1
ATOM 698 C C . ALA A 1 91 ? 14.367 5.77 10.078 1 97.5 91 ALA A C 1
ATOM 700 O O . ALA A 1 91 ? 13.438 5.102 9.625 1 97.5 91 ALA A O 1
ATOM 701 N N . LYS A 1 92 ? 15.625 5.805 9.672 1 98.25 92 LYS A N 1
ATOM 702 C CA . LYS A 1 92 ? 16 4.844 8.633 1 98.25 92 LYS A CA 1
ATOM 703 C C . LYS A 1 92 ? 15.562 3.432 9.008 1 98.25 92 LYS A C 1
ATOM 705 O O . LYS A 1 92 ? 15.758 2.994 10.141 1 98.25 92 LYS A O 1
ATOM 710 N N . GLY A 1 93 ? 14.945 2.748 8.047 1 98.31 93 GLY A N 1
ATOM 711 C CA . GLY A 1 93 ? 14.539 1.371 8.266 1 98.31 93 GLY A CA 1
ATOM 712 C C . GLY A 1 93 ? 13.078 1.237 8.664 1 98.31 93 GLY A C 1
ATOM 713 O O . GLY A 1 93 ? 12.508 0.148 8.586 1 98.31 93 GLY A O 1
ATOM 714 N N . ASP A 1 94 ? 12.469 2.307 9.133 1 98.69 94 ASP A N 1
ATOM 715 C CA . ASP A 1 94 ? 11.039 2.266 9.43 1 98.69 94 ASP A CA 1
ATOM 716 C C . ASP A 1 94 ? 10.234 1.864 8.195 1 98.69 94 ASP A C 1
ATOM 718 O O . ASP A 1 94 ? 10.578 2.244 7.078 1 98.69 94 ASP A O 1
ATOM 722 N N . VAL A 1 95 ? 9.188 1.047 8.398 1 98.88 95 VAL A N 1
ATOM 723 C CA . VAL A 1 95 ? 8.203 0.778 7.352 1 98.88 95 VAL A CA 1
ATOM 724 C C . VAL A 1 95 ? 7.039 1.758 7.477 1 98.88 95 VAL A C 1
ATOM 726 O O . VAL A 1 95 ? 6.523 1.981 8.57 1 98.88 95 VAL A O 1
ATOM 729 N N . VAL A 1 96 ? 6.602 2.367 6.301 1 98.94 96 VAL A N 1
ATOM 730 C CA . VAL A 1 96 ? 5.605 3.432 6.391 1 98.94 96 VAL A CA 1
ATOM 731 C C . VAL A 1 96 ? 4.449 3.143 5.438 1 98.94 96 VAL A C 1
ATOM 733 O O . VAL A 1 96 ? 4.645 2.541 4.379 1 98.94 96 VAL A O 1
ATOM 736 N N . PHE A 1 97 ? 3.332 3.467 5.84 1 98.88 97 PHE A N 1
ATOM 737 C CA . PHE A 1 97 ? 2.154 3.734 5.023 1 98.88 97 PHE A CA 1
ATOM 738 C C . PHE A 1 97 ? 1.883 5.23 4.938 1 98.88 97 PHE A C 1
ATOM 740 O O . PHE A 1 97 ? 1.828 5.918 5.961 1 98.88 97 PHE A O 1
ATOM 747 N N . ILE A 1 98 ? 1.696 5.723 3.658 1 98.94 98 ILE A N 1
ATOM 748 C CA . ILE A 1 98 ? 1.502 7.156 3.469 1 98.94 98 ILE A CA 1
ATOM 749 C C . ILE A 1 98 ? 0.338 7.395 2.51 1 98.94 98 ILE A C 1
ATOM 751 O O . ILE A 1 98 ? 0.293 6.816 1.423 1 98.94 98 ILE A O 1
ATOM 755 N N . ARG A 1 99 ? -0.617 8.148 2.898 1 98.81 99 ARG A N 1
ATOM 756 C CA . ARG A 1 99 ? -1.536 8.781 1.96 1 98.81 99 ARG A CA 1
ATOM 757 C C . ARG A 1 99 ? -0.99 10.125 1.483 1 98.81 99 ARG A C 1
ATOM 759 O O . ARG A 1 99 ? -0.819 11.055 2.281 1 98.81 99 ARG A O 1
ATOM 766 N N . LEU A 1 100 ? -0.831 10.203 0.163 1 98.81 100 LEU A N 1
ATOM 767 C CA . LEU A 1 100 ? -0.218 11.391 -0.413 1 98.81 100 LEU A CA 1
ATOM 768 C C . LEU A 1 100 ? -1.28 12.336 -0.97 1 98.81 100 LEU A C 1
ATOM 770 O O . LEU A 1 100 ? -2.402 11.914 -1.261 1 98.81 100 LEU A O 1
ATOM 774 N N . SER A 1 101 ? -0.852 13.586 -1.034 1 97.81 101 SER A N 1
ATOM 775 C CA . SER A 1 101 ? -1.676 14.531 -1.776 1 97.81 101 SER A CA 1
ATOM 776 C C . SER A 1 101 ? -1.739 14.172 -3.256 1 97.81 101 SER A C 1
ATOM 778 O O . SER A 1 101 ? -0.923 13.383 -3.744 1 97.81 101 SER A O 1
ATOM 780 N N . GLU A 1 102 ? -2.676 14.719 -3.928 1 96.75 102 GLU A N 1
ATOM 781 C CA . GLU A 1 102 ? -2.779 14.516 -5.371 1 96.75 102 GLU A CA 1
ATOM 782 C C . GLU A 1 102 ? -1.68 15.266 -6.113 1 96.75 102 GLU A C 1
ATOM 784 O O . GLU A 1 102 ? -1.43 15.008 -7.293 1 96.75 102 GLU A O 1
ATOM 789 N N . ILE A 1 103 ? -1.041 16.188 -5.41 1 95.75 103 ILE A N 1
ATOM 790 C CA . ILE A 1 103 ? 0.015 16.984 -6.02 1 95.75 103 ILE A CA 1
ATOM 791 C C . ILE A 1 103 ? 1.368 16.312 -5.785 1 95.75 103 ILE A C 1
ATOM 793 O O . ILE A 1 103 ? 1.691 15.93 -4.66 1 95.75 103 ILE A O 1
ATOM 797 N N . MET A 1 104 ? 2.143 16.141 -6.824 1 97 104 MET A N 1
ATOM 798 C CA . MET A 1 104 ? 3.494 15.602 -6.781 1 97 104 MET A CA 1
ATOM 799 C C . MET A 1 104 ? 4.426 16.359 -7.715 1 97 104 MET A C 1
ATOM 801 O O . MET A 1 104 ? 4.047 16.688 -8.844 1 97 104 MET A O 1
ATOM 805 N N . THR A 1 105 ? 5.66 16.688 -7.148 1 98.06 105 THR A N 1
ATOM 806 C CA . THR A 1 105 ? 6.594 17.469 -7.945 1 98.06 105 THR A CA 1
ATOM 807 C C . THR A 1 105 ? 7.145 16.641 -9.109 1 98.06 105 THR A C 1
ATOM 809 O O . THR A 1 105 ? 7.195 15.414 -9.031 1 98.06 105 THR A O 1
ATOM 812 N N . SER A 1 106 ? 7.738 17.344 -10.109 1 96.81 106 SER A N 1
ATOM 813 C CA . SER A 1 106 ? 8.328 16.688 -11.273 1 96.81 106 SER A CA 1
ATOM 814 C C . SER A 1 106 ? 9.812 16.422 -11.055 1 96.81 106 SER A C 1
ATOM 816 O O . SER A 1 106 ? 10.469 15.805 -11.898 1 96.81 106 SER A O 1
ATOM 818 N N . SER A 1 107 ? 10.344 16.812 -9.898 1 95.81 107 SER A N 1
ATOM 819 C CA . SER A 1 107 ? 11.734 16.531 -9.547 1 95.81 107 SER A CA 1
ATOM 820 C C . SER A 1 107 ? 11.953 15.031 -9.352 1 95.81 107 SER A C 1
ATOM 822 O O . SER A 1 107 ? 11 14.266 -9.195 1 95.81 107 SER A O 1
ATOM 824 N N . ILE A 1 108 ? 13.273 14.602 -9.445 1 95.56 108 ILE A N 1
ATOM 825 C CA . ILE A 1 108 ? 13.648 13.211 -9.18 1 95.56 108 ILE A CA 1
ATOM 826 C C . ILE A 1 108 ? 14.602 13.156 -7.988 1 95.56 108 ILE A C 1
ATOM 828 O O . ILE A 1 108 ? 15.727 13.656 -8.062 1 95.56 108 ILE A O 1
ATOM 832 N N . PRO A 1 109 ? 14.234 12.727 -6.863 1 97.81 109 PRO A N 1
ATOM 833 C CA . PRO A 1 109 ? 12.93 12.078 -6.672 1 97.81 109 PRO A CA 1
ATOM 834 C C . PRO A 1 109 ? 11.789 13.086 -6.516 1 97.81 109 PRO A C 1
ATOM 836 O O . PRO A 1 109 ? 12.008 14.195 -6.027 1 97.81 109 PRO A O 1
ATOM 839 N N . PRO A 1 110 ? 10.555 12.562 -6.863 1 98.62 110 PRO A N 1
ATOM 840 C CA . PRO A 1 110 ? 9.406 13.453 -6.664 1 98.62 110 PRO A CA 1
ATOM 841 C C . PRO A 1 110 ? 9.109 13.711 -5.191 1 98.62 110 PRO A C 1
ATOM 843 O O . PRO A 1 110 ? 9.477 12.898 -4.332 1 98.62 110 PRO A O 1
ATOM 846 N N . GLN A 1 111 ? 8.508 14.734 -4.918 1 98.69 111 GLN A N 1
ATOM 847 C CA . GLN A 1 111 ? 8.078 15.125 -3.58 1 98.69 111 GLN A CA 1
ATOM 848 C C . GLN A 1 111 ? 6.57 15.359 -3.533 1 98.69 111 GLN A C 1
ATOM 850 O O . GLN A 1 111 ? 5.996 15.93 -4.465 1 98.69 111 GLN A O 1
ATOM 855 N N . SER A 1 112 ? 5.887 14.992 -2.477 1 98.69 112 SER A N 1
ATOM 856 C CA . SER A 1 112 ? 4.453 15.172 -2.277 1 98.69 112 SER A CA 1
ATOM 857 C C . SER A 1 112 ? 4.121 15.367 -0.802 1 98.69 112 SER A C 1
ATOM 859 O O . SER A 1 112 ? 4.695 14.703 0.062 1 98.69 112 SER A O 1
ATOM 861 N N . PRO A 1 113 ? 3.207 16.297 -0.481 1 98.56 113 PRO A N 1
ATOM 862 C CA . PRO A 1 113 ? 2.734 16.375 0.902 1 98.56 113 PRO A CA 1
ATOM 863 C C . PRO A 1 113 ? 2.068 15.094 1.375 1 98.56 113 PRO A C 1
ATOM 865 O O . PRO A 1 113 ? 1.299 14.477 0.628 1 98.56 113 PRO A O 1
ATOM 868 N N . ALA A 1 114 ? 2.443 14.695 2.553 1 98.69 114 ALA A N 1
ATOM 869 C CA . ALA A 1 114 ? 1.733 13.594 3.207 1 98.69 114 ALA A CA 1
ATOM 870 C C . ALA A 1 114 ? 0.483 14.102 3.922 1 98.69 114 ALA A C 1
ATOM 872 O O . ALA A 1 114 ? 0.566 14.984 4.781 1 98.69 114 ALA A O 1
ATOM 873 N N . LEU A 1 115 ? -0.598 13.531 3.543 1 98.44 115 LEU A N 1
ATOM 874 C CA . LEU A 1 115 ? -1.823 13.828 4.273 1 98.44 115 LEU A CA 1
ATOM 875 C C . LEU A 1 115 ? -1.922 12.984 5.539 1 98.44 115 LEU A C 1
ATOM 877 O O . LEU A 1 115 ? -2.471 13.438 6.551 1 98.44 115 LEU A O 1
ATOM 881 N N . LYS A 1 116 ? -1.475 11.797 5.496 1 98.69 116 LYS A N 1
ATOM 882 C CA . LYS A 1 116 ? -1.416 10.828 6.586 1 98.69 116 LYS A CA 1
ATOM 883 C C . LYS A 1 116 ? -0.176 9.945 6.473 1 98.69 116 LYS A C 1
ATOM 885 O O . LYS A 1 116 ? 0.211 9.555 5.371 1 98.69 116 LYS A O 1
ATOM 890 N N . ILE A 1 117 ? 0.436 9.641 7.598 1 98.88 117 ILE A N 1
ATOM 891 C CA . ILE A 1 117 ? 1.585 8.742 7.59 1 98.88 117 ILE A CA 1
ATOM 892 C C . ILE A 1 117 ? 1.571 7.879 8.852 1 98.88 117 ILE A C 1
ATOM 894 O O . ILE A 1 117 ? 1.37 8.383 9.953 1 98.88 117 ILE A O 1
ATOM 898 N N . GLN A 1 118 ? 1.626 6.609 8.633 1 98.81 118 GLN A N 1
ATOM 899 C CA . GLN A 1 118 ? 1.841 5.633 9.695 1 98.81 118 GLN A CA 1
ATOM 900 C C . GLN A 1 118 ? 3.217 4.984 9.578 1 98.81 118 GLN A C 1
ATOM 902 O O . GLN A 1 118 ? 3.627 4.582 8.492 1 98.81 118 GLN A O 1
ATOM 907 N N . SER A 1 119 ? 3.941 4.887 10.633 1 98.56 119 SER A N 1
ATOM 908 C CA . SER A 1 119 ? 5.289 4.332 10.625 1 98.56 119 SER A CA 1
ATOM 909 C C . SER A 1 119 ? 5.441 3.227 11.664 1 98.56 119 SER A C 1
ATOM 911 O O . SER A 1 119 ? 4.965 3.359 12.789 1 98.56 119 SER A O 1
ATOM 913 N N . CYS A 1 120 ? 6.07 2.166 11.25 1 98.38 120 CYS A N 1
ATOM 914 C CA . CYS A 1 120 ? 6.371 1.05 12.141 1 98.38 120 CYS A CA 1
ATOM 915 C C . CYS A 1 120 ? 7.844 0.675 12.07 1 98.38 120 CYS A C 1
ATOM 917 O O . CYS A 1 120 ? 8.422 0.625 10.977 1 98.38 120 CYS A O 1
ATOM 919 N N . LYS A 1 121 ? 8.422 0.439 13.203 1 96.31 121 LYS A N 1
ATOM 920 C CA . LYS A 1 121 ? 9.82 0.024 13.258 1 96.31 121 LYS A CA 1
ATOM 921 C C . LYS A 1 121 ? 9.984 -1.419 12.789 1 96.31 121 LYS A C 1
ATOM 923 O O . LYS A 1 121 ? 9.062 -2.227 12.914 1 96.31 121 LYS A O 1
ATOM 928 N N . PRO A 1 122 ? 11.172 -1.687 12.156 1 89.12 122 PRO A N 1
ATOM 929 C CA . PRO A 1 122 ? 11.367 -3.062 11.688 1 89.12 122 PRO A CA 1
ATOM 930 C C . PRO A 1 122 ? 11.297 -4.082 12.82 1 89.12 122 PRO A C 1
ATOM 932 O O . PRO A 1 122 ? 11.68 -3.781 13.953 1 89.12 122 PRO A O 1
ATOM 935 N N . VAL A 1 123 ? 10.508 -5.141 12.602 1 69.94 123 VAL A N 1
ATOM 936 C CA . VAL A 1 123 ? 10.414 -6.199 13.602 1 69.94 123 VAL A CA 1
ATOM 937 C C . VAL A 1 123 ? 11.773 -6.887 13.75 1 69.94 123 VAL A C 1
ATOM 939 O O . VAL A 1 123 ? 12.406 -7.238 12.758 1 69.94 123 VAL A O 1
ATOM 942 N N . SER A 1 124 ? 12.5 -6.672 14.906 1 54.78 124 SER A N 1
ATOM 943 C CA . SER A 1 124 ? 13.758 -7.336 15.227 1 54.78 124 SER A CA 1
ATOM 944 C C . SER A 1 124 ? 13.617 -8.852 15.133 1 54.78 124 SER A C 1
ATOM 946 O O . SER A 1 124 ? 12.531 -9.398 15.336 1 54.78 124 SER A O 1
ATOM 948 N N . MET B 1 1 ? -84.562 2.939 27.5 1 25.89 1 MET B N 1
ATOM 949 C CA . MET B 1 1 ? -83.312 2.914 28.281 1 25.89 1 MET B CA 1
ATOM 950 C C . MET B 1 1 ? -82.062 2.84 27.359 1 25.89 1 MET B C 1
ATOM 952 O O . MET B 1 1 ? -81 2.582 27.828 1 25.89 1 MET B O 1
ATOM 956 N N . LYS B 1 2 ? -82.438 2.871 25.969 1 36.19 2 LYS B N 1
ATOM 957 C CA . LYS B 1 2 ? -81.5 2.453 24.875 1 36.19 2 LYS B CA 1
ATOM 958 C C . LYS B 1 2 ? -80.312 3.328 24.812 1 36.19 2 LYS B C 1
ATOM 960 O O . LYS B 1 2 ? -80.375 4.527 24.531 1 36.19 2 LYS B O 1
ATOM 965 N N . MET B 1 3 ? -79.25 3.037 25.719 1 33.88 3 MET B N 1
ATOM 966 C CA . MET B 1 3 ? -77.938 3.59 25.984 1 33.88 3 MET B CA 1
ATOM 967 C C . MET B 1 3 ? -77.125 3.662 24.703 1 33.88 3 MET B C 1
ATOM 969 O O . MET B 1 3 ? -77.125 2.732 23.906 1 33.88 3 MET B O 1
ATOM 973 N N . LYS B 1 4 ? -76.938 4.91 24.141 1 40.38 4 LYS B N 1
ATOM 974 C CA . LYS B 1 4 ? -76.062 5.617 23.188 1 40.38 4 LYS B CA 1
ATOM 975 C C . LYS B 1 4 ? -74.625 5.207 23.359 1 40.38 4 LYS B C 1
ATOM 977 O O . LYS B 1 4 ? -73.938 5.699 24.25 1 40.38 4 LYS B O 1
ATOM 982 N N . ASN B 1 5 ? -74.25 3.836 23.406 1 39.25 5 ASN B N 1
ATOM 983 C CA . ASN B 1 5 ? -72.812 3.465 23.484 1 39.25 5 ASN B CA 1
ATOM 984 C C . ASN B 1 5 ? -72 4.109 22.375 1 39.25 5 ASN B C 1
ATOM 986 O O . ASN B 1 5 ? -72.25 3.82 21.188 1 39.25 5 ASN B O 1
ATOM 990 N N . ILE B 1 6 ? -71.812 5.449 22.422 1 39.88 6 ILE B N 1
ATOM 991 C CA . ILE B 1 6 ? -70.875 6.23 21.656 1 39.88 6 ILE B CA 1
ATOM 992 C C . ILE B 1 6 ? -69.5 5.543 21.688 1 39.88 6 ILE B C 1
ATOM 994 O O . ILE B 1 6 ? -68.875 5.434 22.75 1 39.88 6 ILE B O 1
ATOM 998 N N . ILE B 1 7 ? -69.312 4.355 21.031 1 40.12 7 ILE B N 1
ATOM 999 C CA . ILE B 1 7 ? -68.062 3.641 20.859 1 40.12 7 ILE B CA 1
ATOM 1000 C C . ILE B 1 7 ? -67 4.586 20.281 1 40.12 7 ILE B C 1
ATOM 1002 O O . ILE B 1 7 ? -67.25 5.188 19.219 1 40.12 7 ILE B O 1
ATOM 1006 N N . ILE B 1 8 ? -66.188 5.32 21.156 1 39.94 8 ILE B N 1
ATOM 1007 C CA . ILE B 1 8 ? -65 6.098 21.031 1 39.94 8 ILE B CA 1
ATOM 1008 C C . ILE B 1 8 ? -63.969 5.316 20.219 1 39.94 8 ILE B C 1
ATOM 1010 O O . ILE B 1 8 ? -63.531 4.238 20.625 1 39.94 8 ILE B O 1
ATOM 1014 N N . SER B 1 9 ? -64.125 5.164 18.891 1 41.41 9 SER B N 1
ATOM 1015 C CA . SER B 1 9 ? -63.094 4.609 18 1 41.41 9 SER B CA 1
ATOM 1016 C C . SER B 1 9 ? -61.75 5.312 18.172 1 41.41 9 SER B C 1
ATOM 1018 O O . SER B 1 9 ? -61.625 6.5 17.875 1 41.41 9 SER B O 1
ATOM 1020 N N . ALA B 1 10 ? -61.125 5.281 19.406 1 37.84 10 ALA B N 1
ATOM 1021 C CA . ALA B 1 10 ? -59.75 5.766 19.578 1 37.84 10 ALA B CA 1
ATOM 1022 C C . ALA B 1 10 ? -58.844 5.254 18.469 1 37.84 10 ALA B C 1
ATOM 1024 O O . ALA B 1 10 ? -58.719 4.043 18.281 1 37.84 10 ALA B O 1
ATOM 1025 N N . LEU B 1 11 ? -58.719 5.953 17.359 1 37.88 11 LEU B N 1
ATOM 1026 C CA . LEU B 1 11 ? -57.719 5.836 16.297 1 37.88 11 LEU B CA 1
ATOM 1027 C C . LEU B 1 11 ? -56.312 5.73 16.906 1 37.88 11 LEU B C 1
ATOM 1029 O O . LEU B 1 11 ? -55.844 6.676 17.531 1 37.88 11 LEU B O 1
ATOM 1033 N N . VAL B 1 12 ? -55.938 4.598 17.562 1 39.28 12 VAL B N 1
ATOM 1034 C CA . VAL B 1 12 ? -54.562 4.277 17.953 1 39.28 12 VAL B CA 1
ATOM 1035 C C . VAL B 1 12 ? -53.594 4.582 16.797 1 39.28 12 VAL B C 1
ATOM 1037 O O . VAL B 1 12 ? -53.688 3.947 15.742 1 39.28 12 VAL B O 1
ATOM 1040 N N . ALA B 1 13 ? -53.344 5.91 16.547 1 36.28 13 ALA B N 1
ATOM 1041 C CA . ALA B 1 13 ? -52.219 6.344 15.727 1 36.28 13 ALA B CA 1
ATOM 1042 C C . ALA B 1 13 ? -50.969 5.512 16.016 1 36.28 13 ALA B C 1
ATOM 1044 O O . ALA B 1 13 ? -50.438 5.543 17.141 1 36.28 13 ALA B O 1
ATOM 1045 N N . LEU B 1 14 ? -50.875 4.254 15.539 1 38.41 14 LEU B N 1
ATOM 1046 C CA . LEU B 1 14 ? -49.656 3.461 15.453 1 38.41 14 LEU B CA 1
ATOM 1047 C C . LEU B 1 14 ? -48.5 4.309 14.953 1 38.41 14 LEU B C 1
ATOM 1049 O O . LEU B 1 14 ? -48.469 4.715 13.789 1 38.41 14 LEU B O 1
ATOM 1053 N N . PHE B 1 15 ? -48.062 5.379 15.703 1 41.69 15 PHE B N 1
ATOM 1054 C CA . PHE B 1 15 ? -46.812 6.016 15.391 1 41.69 15 PHE B CA 1
ATOM 1055 C C . PHE B 1 15 ? -45.688 4.977 15.227 1 41.69 15 PHE B C 1
ATOM 1057 O O . PHE B 1 15 ? -45.281 4.363 16.203 1 41.69 15 PHE B O 1
ATOM 1064 N N . ILE B 1 16 ? -45.688 4.223 14.148 1 39.97 16 ILE B N 1
ATOM 1065 C CA . ILE B 1 16 ? -44.469 3.475 13.766 1 39.97 16 ILE B CA 1
ATOM 1066 C C . ILE B 1 16 ? -43.25 4.371 13.898 1 39.97 16 ILE B C 1
ATOM 1068 O O . ILE B 1 16 ? -43.094 5.336 13.148 1 39.97 16 ILE B O 1
ATOM 1072 N N . VAL B 1 17 ? -42.781 4.738 15.125 1 41.62 17 VAL B N 1
ATOM 1073 C CA . VAL B 1 17 ? -41.438 5.281 15.344 1 41.62 17 VAL B CA 1
ATOM 1074 C C . VAL B 1 17 ? -40.438 4.535 14.477 1 41.62 17 VAL B C 1
ATOM 1076 O O . VAL B 1 17 ? -40.188 3.344 14.688 1 41.62 17 VAL B O 1
ATOM 1079 N N . SER B 1 18 ? -40.375 4.828 13.18 1 42.22 18 SER B N 1
ATOM 1080 C CA . SER B 1 18 ? -39.219 4.445 12.359 1 42.22 18 SER B CA 1
ATOM 1081 C C . SER B 1 18 ? -37.906 4.719 13.086 1 42.22 18 SER B C 1
ATOM 1083 O O . SER B 1 18 ? -37.5 5.875 13.242 1 42.22 18 SER B O 1
ATOM 1085 N N . ILE B 1 19 ? -37.562 4.059 14.156 1 47.62 19 ILE B N 1
ATOM 1086 C CA . ILE B 1 19 ? -36.188 4.055 14.641 1 47.62 19 ILE B CA 1
ATOM 1087 C C . ILE B 1 19 ? -35.25 3.895 13.469 1 47.62 19 ILE B C 1
ATOM 1089 O O . ILE B 1 19 ? -35.125 2.803 12.906 1 47.62 19 ILE B O 1
ATOM 1093 N N . GLY B 1 20 ? -35.156 4.871 12.602 1 38.75 20 GLY B N 1
ATOM 1094 C CA . GLY B 1 20 ? -34 4.855 11.734 1 38.75 20 GLY B CA 1
ATOM 1095 C C . GLY B 1 20 ? -32.719 4.559 12.484 1 38.75 20 GLY B C 1
ATOM 1096 O O . GLY B 1 20 ? -32.219 5.387 13.258 1 38.75 20 GLY B O 1
ATOM 1097 N N . ILE B 1 21 ? -32.469 3.352 12.977 1 46.62 21 ILE B N 1
ATOM 1098 C CA . ILE B 1 21 ? -31.094 3.018 13.383 1 46.62 21 ILE B CA 1
ATOM 1099 C C . ILE B 1 21 ? -30.094 3.586 12.383 1 46.62 21 ILE B C 1
ATOM 1101 O O . ILE B 1 21 ? -30.109 3.211 11.203 1 46.62 21 ILE B O 1
ATOM 1105 N N . PRO B 1 22 ? -29.641 4.734 12.523 1 41.19 22 PRO B N 1
ATOM 1106 C CA . PRO B 1 22 ? -28.5 5.016 11.648 1 41.19 22 PRO B CA 1
ATOM 1107 C C . PRO B 1 22 ? -27.531 3.832 11.531 1 41.19 22 PRO B C 1
ATOM 1109 O O . PRO B 1 22 ? -27.172 3.227 12.539 1 41.19 22 PRO B O 1
ATOM 1112 N N . VAL B 1 23 ? -27.703 2.896 10.602 1 45.53 23 VAL B N 1
ATOM 1113 C CA . VAL B 1 23 ? -26.609 1.976 10.297 1 45.53 23 VAL B CA 1
ATOM 1114 C C . VAL B 1 23 ? -25.281 2.705 10.398 1 45.53 23 VAL B C 1
ATOM 1116 O O . VAL B 1 23 ? -25.016 3.633 9.633 1 45.53 23 VAL B O 1
ATOM 1119 N N . MET B 1 24 ? -24.797 3.027 11.648 1 40.06 24 MET B N 1
ATOM 1120 C CA . MET B 1 24 ? -23.375 3.352 11.641 1 40.06 24 MET B CA 1
ATOM 1121 C C . MET B 1 24 ? -22.672 2.662 10.477 1 40.06 24 MET B C 1
ATOM 1123 O O . MET B 1 24 ? -22.719 1.436 10.352 1 40.06 24 MET B O 1
ATOM 1127 N N . ALA B 1 25 ? -22.703 3.141 9.383 1 39.62 25 ALA B N 1
ATOM 1128 C CA . ALA B 1 25 ? -21.812 2.656 8.336 1 39.62 25 ALA B CA 1
ATOM 1129 C C . ALA B 1 25 ? -20.516 2.096 8.93 1 39.62 25 ALA B C 1
ATOM 1131 O O . ALA B 1 25 ? -19.719 2.838 9.508 1 39.62 25 ALA B O 1
ATOM 1132 N N . ARG B 1 26 ? -20.578 1.115 9.844 1 36.88 26 ARG B N 1
ATOM 1133 C CA . ARG B 1 26 ? -19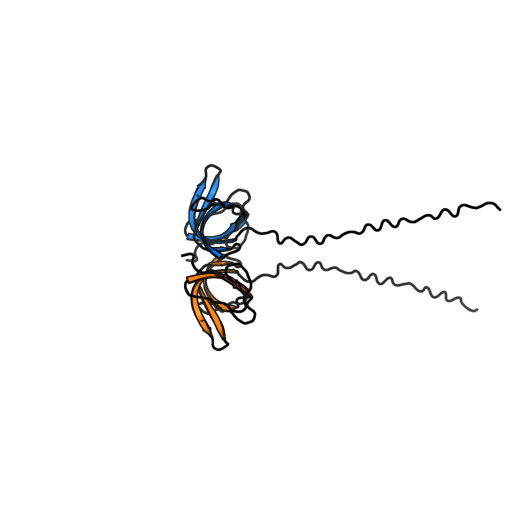.312 0.456 10.164 1 36.88 26 ARG B CA 1
ATOM 1134 C C . ARG B 1 26 ? -18.391 0.427 8.953 1 36.88 26 ARG B C 1
ATOM 1136 O O . ARG B 1 26 ? -18.797 -0.013 7.871 1 36.88 26 ARG B O 1
ATOM 1143 N N . GLU B 1 27 ? -17.688 1.423 8.75 1 42.84 27 GLU B N 1
ATOM 1144 C CA . GLU B 1 27 ? -16.656 1.263 7.727 1 42.84 27 GLU B CA 1
ATOM 1145 C C . GLU B 1 27 ? -16.344 -0.211 7.488 1 42.84 27 GLU B C 1
ATOM 1147 O O . GLU B 1 27 ? -15.977 -0.929 8.422 1 42.84 27 GLU B O 1
ATOM 1152 N N . LYS B 1 28 ? -17.25 -0.929 6.867 1 50.5 28 LYS B N 1
ATOM 1153 C CA . LYS B 1 28 ? -16.938 -2.295 6.461 1 50.5 28 LYS B CA 1
ATOM 1154 C C . LYS B 1 28 ? -15.438 -2.568 6.562 1 50.5 28 LYS B C 1
ATOM 1156 O O . LYS B 1 28 ? -14.625 -1.846 5.977 1 50.5 28 LYS B O 1
ATOM 1161 N N . HIS B 1 29 ? -15.031 -2.963 7.715 1 58.38 29 HIS B N 1
ATOM 1162 C CA . HIS B 1 29 ? -13.648 -3.342 7.988 1 58.38 29 HIS B CA 1
ATOM 1163 C C . HIS B 1 29 ? -13.008 -4.008 6.777 1 58.38 29 HIS B C 1
ATOM 1165 O O . HIS B 1 29 ? -13.367 -5.133 6.418 1 58.38 29 HIS B O 1
ATOM 1171 N N . ARG B 1 30 ? -12.648 -3.256 5.809 1 81.06 30 ARG B N 1
ATOM 1172 C CA . ARG B 1 30 ? -11.977 -3.85 4.656 1 81.06 30 ARG B CA 1
ATOM 1173 C C . ARG B 1 30 ? -10.703 -4.578 5.082 1 81.06 30 ARG B C 1
ATOM 1175 O O . ARG B 1 30 ? -10.039 -4.168 6.031 1 81.06 30 ARG B O 1
ATOM 1182 N N . GLY B 1 31 ? -10.477 -5.863 4.594 1 95.62 31 GLY B N 1
ATOM 1183 C CA . GLY B 1 31 ? -9.25 -6.609 4.812 1 95.62 31 GLY B CA 1
ATOM 1184 C C . GLY B 1 31 ? -8 -5.801 4.516 1 95.62 31 GLY B C 1
ATOM 1185 O O . GLY B 1 31 ? -8.086 -4.676 4.016 1 95.62 31 GLY B O 1
ATOM 1186 N N . PRO B 1 32 ? -6.895 -6.301 4.926 1 98.25 32 PRO B N 1
ATOM 1187 C CA . PRO B 1 32 ? -5.645 -5.574 4.703 1 98.25 32 PRO B CA 1
ATOM 1188 C C . PRO B 1 32 ? -5.348 -5.352 3.223 1 98.25 32 PRO B C 1
ATOM 1190 O O . PRO B 1 32 ? -5.922 -6.027 2.365 1 98.25 32 PRO B O 1
ATOM 1193 N N . ILE B 1 33 ? -4.496 -4.324 2.908 1 98.75 33 ILE B N 1
ATOM 1194 C CA . ILE B 1 33 ? -4.004 -4.129 1.549 1 98.75 33 ILE B CA 1
ATOM 1195 C C . ILE B 1 33 ? -2.527 -4.508 1.477 1 98.75 33 ILE B C 1
ATOM 1197 O O . ILE B 1 33 ? -1.813 -4.441 2.479 1 98.75 33 ILE B O 1
ATOM 1201 N N . PHE B 1 34 ? -2.135 -4.945 0.303 1 98.94 34 PHE B N 1
ATOM 1202 C CA . PHE B 1 34 ? -0.764 -5.359 0.033 1 98.94 34 PHE B CA 1
ATOM 1203 C C . PHE B 1 34 ? -0.255 -4.738 -1.262 1 98.94 34 PHE B C 1
ATOM 1205 O O . PHE B 1 34 ? -0.987 -4.664 -2.252 1 98.94 34 PHE B O 1
ATOM 1212 N N . MET B 1 35 ? 0.907 -4.25 -1.22 1 98.94 35 MET B N 1
ATOM 1213 C CA . MET B 1 35 ? 1.633 -3.842 -2.418 1 98.94 35 MET B CA 1
ATOM 1214 C C . MET B 1 35 ? 3.014 -4.488 -2.463 1 98.94 35 MET B C 1
ATOM 1216 O O . MET B 1 35 ? 3.707 -4.555 -1.446 1 98.94 35 MET B O 1
ATOM 1220 N N . GLY B 1 36 ? 3.365 -4.98 -3.643 1 98.88 36 GLY B N 1
ATOM 1221 C CA . GLY B 1 36 ? 4.648 -5.656 -3.756 1 98.88 36 GLY B CA 1
ATOM 1222 C C . GLY B 1 36 ? 4.914 -6.203 -5.145 1 98.88 36 GLY B C 1
ATOM 1223 O O . GLY B 1 36 ? 4.324 -5.738 -6.125 1 98.88 36 GLY B O 1
ATOM 1224 N N . GLU B 1 37 ? 5.922 -7.086 -5.195 1 98.88 37 GLU B N 1
ATOM 1225 C CA . GLU B 1 37 ? 6.371 -7.691 -6.445 1 98.88 37 GLU B CA 1
ATOM 1226 C C . GLU B 1 37 ? 6.074 -9.188 -6.473 1 98.88 37 GLU B C 1
ATOM 1228 O O . GLU B 1 37 ? 6.297 -9.891 -5.484 1 98.88 37 GLU B O 1
ATOM 1233 N N . VAL B 1 38 ? 5.617 -9.633 -7.633 1 98.88 38 VAL B N 1
ATOM 1234 C CA . VAL B 1 38 ? 5.336 -11.047 -7.824 1 98.88 38 VAL B CA 1
ATOM 1235 C C . VAL B 1 38 ? 6.645 -11.82 -7.984 1 98.88 38 VAL B C 1
ATOM 1237 O O . VAL B 1 38 ? 7.5 -11.445 -8.789 1 98.88 38 VAL B O 1
ATOM 1240 N N . LEU B 1 39 ? 6.758 -12.875 -7.254 1 98.88 39 LEU B N 1
ATOM 1241 C CA . LEU B 1 39 ? 7.941 -13.727 -7.32 1 98.88 39 LEU B CA 1
ATOM 1242 C C . LEU B 1 39 ? 7.668 -14.977 -8.148 1 98.88 39 LEU B C 1
ATOM 1244 O O . LEU B 1 39 ? 8.547 -15.445 -8.875 1 98.88 39 LEU B O 1
ATOM 1248 N N . GLU B 1 40 ? 6.527 -15.492 -7.902 1 98.75 40 GLU B N 1
ATOM 1249 C CA . GLU B 1 40 ? 6.137 -16.734 -8.57 1 98.75 40 GLU B CA 1
ATOM 1250 C C . GLU B 1 40 ? 4.621 -16.828 -8.711 1 98.75 40 GLU B C 1
ATOM 1252 O O . GLU B 1 40 ? 3.879 -16.328 -7.863 1 98.75 40 GLU B O 1
ATOM 1257 N N . VAL B 1 41 ? 4.23 -17.516 -9.805 1 98.75 41 VAL B N 1
ATOM 1258 C CA . VAL B 1 41 ? 2.814 -17.766 -10.031 1 98.75 41 VAL B CA 1
ATOM 1259 C C . VAL B 1 41 ? 2.602 -19.25 -10.336 1 98.75 41 VAL B C 1
ATOM 1261 O O . VAL B 1 41 ? 3.281 -19.828 -11.188 1 98.75 41 VAL B O 1
ATOM 1264 N N . ASN B 1 42 ? 1.679 -19.797 -9.562 1 97.56 42 ASN B N 1
ATOM 1265 C CA . ASN B 1 42 ? 1.328 -21.188 -9.781 1 97.56 42 ASN B CA 1
ATOM 1266 C C . ASN B 1 42 ? -0.183 -21.406 -9.75 1 97.56 42 ASN B C 1
ATOM 1268 O O . ASN B 1 42 ? -0.927 -20.531 -9.289 1 97.56 42 ASN B O 1
ATOM 1272 N N . LYS B 1 43 ? -0.575 -22.516 -10.344 1 96.62 43 LYS B N 1
ATOM 1273 C CA . LYS B 1 43 ? -1.976 -22.906 -10.25 1 96.62 43 LYS B CA 1
ATOM 1274 C C . LYS B 1 43 ? -2.15 -24.078 -9.289 1 96.62 43 LYS B C 1
ATOM 1276 O O . LYS B 1 43 ? -1.339 -25.016 -9.281 1 96.62 43 LYS B O 1
ATOM 1281 N N . ASP B 1 44 ? -3.205 -23.953 -8.469 1 95.5 44 ASP B N 1
ATOM 1282 C CA . ASP B 1 44 ? -3.455 -25.094 -7.578 1 95.5 44 ASP B CA 1
ATOM 1283 C C . ASP B 1 44 ? -4.395 -26.094 -8.234 1 95.5 44 ASP B C 1
ATOM 1285 O O . ASP B 1 44 ? -4.773 -25.938 -9.398 1 95.5 44 ASP B O 1
ATOM 1289 N N . ASN B 1 45 ? -4.742 -27.172 -7.438 1 94.5 45 ASN B N 1
ATOM 1290 C CA . ASN B 1 45 ? -5.539 -28.266 -7.98 1 94.5 45 ASN B CA 1
ATOM 1291 C C . ASN B 1 45 ? -6.977 -27.828 -8.25 1 94.5 45 ASN B C 1
ATOM 1293 O O . ASN B 1 45 ? -7.695 -28.484 -9.008 1 94.5 45 ASN B O 1
ATOM 1297 N N . GLN B 1 46 ? -7.426 -26.781 -7.645 1 94.38 46 GLN B N 1
ATOM 1298 C CA . GLN B 1 46 ? -8.789 -26.281 -7.816 1 94.38 46 GLN B CA 1
ATOM 1299 C C . GLN B 1 46 ? -8.859 -25.25 -8.938 1 94.38 46 GLN B C 1
ATOM 1301 O O . GLN B 1 46 ? -9.93 -24.703 -9.219 1 94.38 46 GLN B O 1
ATOM 1306 N N . GLY B 1 47 ? -7.773 -24.953 -9.578 1 93.94 47 GLY B N 1
ATOM 1307 C CA . GLY B 1 47 ? -7.758 -24 -10.672 1 93.94 47 GLY B CA 1
ATOM 1308 C C . GLY B 1 47 ? -7.504 -22.562 -10.219 1 93.94 47 GLY B C 1
ATOM 1309 O O . GLY B 1 47 ? -7.5 -21.641 -11.039 1 93.94 47 GLY B O 1
ATOM 1310 N N . ASN B 1 48 ? -7.336 -22.406 -8.945 1 96.81 48 ASN B N 1
ATOM 1311 C CA . ASN B 1 48 ? -6.992 -21.062 -8.469 1 96.81 48 ASN B CA 1
ATOM 1312 C C . ASN B 1 48 ? -5.555 -20.703 -8.82 1 96.81 48 ASN B C 1
ATOM 1314 O O . ASN B 1 48 ? -4.68 -21.562 -8.875 1 96.81 48 ASN B O 1
ATOM 1318 N N . THR B 1 49 ? -5.359 -19.422 -9.125 1 98.56 49 THR B N 1
ATOM 1319 C CA . THR B 1 49 ? -4.004 -18.906 -9.312 1 98.56 49 THR B CA 1
ATOM 1320 C C . THR B 1 49 ? -3.391 -18.484 -7.984 1 98.56 49 THR B C 1
ATOM 1322 O O . THR B 1 49 ? -3.967 -17.672 -7.258 1 98.56 49 THR B O 1
ATOM 1325 N N . MET B 1 50 ? -2.285 -19.047 -7.605 1 98.69 50 MET B N 1
ATOM 1326 C CA . MET B 1 50 ? -1.516 -18.719 -6.41 1 98.69 50 MET B CA 1
ATOM 1327 C C . MET B 1 50 ? -0.402 -17.719 -6.738 1 98.69 50 MET B C 1
ATOM 1329 O O . MET B 1 50 ? 0.548 -18.062 -7.445 1 98.69 50 MET B O 1
ATOM 1333 N N . VAL B 1 51 ? -0.503 -16.516 -6.238 1 98.88 51 VAL B N 1
ATOM 1334 C CA . VAL B 1 51 ? 0.474 -15.469 -6.504 1 98.88 51 VAL B CA 1
ATOM 1335 C C . VAL B 1 51 ? 1.379 -15.281 -5.285 1 98.88 51 VAL B C 1
ATOM 1337 O O . VAL B 1 51 ? 0.972 -14.688 -4.285 1 98.88 51 VAL B O 1
ATOM 1340 N N . LEU B 1 52 ? 2.555 -15.797 -5.344 1 98.94 52 LEU B N 1
ATOM 1341 C CA . LEU B 1 52 ? 3.572 -15.516 -4.336 1 98.94 52 LEU B CA 1
ATOM 1342 C C . LEU B 1 52 ? 4.188 -14.133 -4.555 1 98.94 52 LEU B C 1
ATOM 1344 O O . LEU B 1 52 ? 4.73 -13.852 -5.625 1 98.94 52 LEU B O 1
ATOM 1348 N N . ALA B 1 53 ? 4.066 -13.312 -3.529 1 98.94 53 ALA B N 1
ATOM 1349 C CA . ALA B 1 53 ? 4.559 -11.938 -3.662 1 98.94 53 ALA B CA 1
ATOM 1350 C C . ALA B 1 53 ? 5.262 -11.484 -2.387 1 98.94 53 ALA B C 1
ATOM 1352 O O . ALA B 1 53 ? 4.984 -12 -1.3 1 98.94 53 ALA B O 1
ATOM 1353 N N . GLU B 1 54 ? 6.191 -10.555 -2.545 1 98.88 54 GLU B N 1
ATOM 1354 C CA . GLU B 1 54 ? 6.898 -9.93 -1.431 1 98.88 54 GLU B CA 1
ATOM 1355 C C . GLU B 1 54 ? 6.785 -8.406 -1.49 1 98.88 54 GLU B C 1
ATOM 1357 O O . GLU B 1 54 ? 6.887 -7.816 -2.566 1 98.88 54 GLU B O 1
ATOM 1362 N N . GLY B 1 55 ? 6.535 -7.797 -0.363 1 98.75 55 GLY B N 1
ATOM 1363 C CA . GLY B 1 55 ? 6.379 -6.355 -0.274 1 98.75 55 GLY B CA 1
ATOM 1364 C C . GLY B 1 55 ? 5.922 -5.891 1.096 1 98.75 55 GLY B C 1
ATOM 1365 O O . GLY B 1 55 ? 6.539 -6.223 2.109 1 98.75 55 GLY B O 1
ATOM 1366 N N . TYR B 1 56 ? 4.902 -5.062 1.092 1 98.88 56 TYR B N 1
ATOM 1367 C CA . TYR B 1 56 ? 4.398 -4.465 2.324 1 98.88 56 TYR B CA 1
ATOM 1368 C C . TYR B 1 56 ? 2.9 -4.695 2.473 1 98.88 56 TYR B C 1
ATOM 1370 O O . TYR B 1 56 ? 2.154 -4.625 1.493 1 98.88 56 TYR B O 1
ATOM 1378 N N . ILE B 1 57 ? 2.461 -4.93 3.699 1 98.69 57 ILE B N 1
ATOM 1379 C CA . ILE B 1 57 ? 1.05 -5.133 4.008 1 98.69 57 ILE B CA 1
ATOM 1380 C C . ILE B 1 57 ? 0.597 -4.105 5.047 1 98.69 57 ILE B C 1
ATOM 1382 O O . ILE B 1 57 ? 1.339 -3.787 5.977 1 98.69 57 ILE B O 1
ATOM 1386 N N . LYS B 1 58 ? -0.575 -3.523 4.789 1 98.38 58 LYS B N 1
ATOM 1387 C CA . LYS B 1 58 ? -1.182 -2.566 5.711 1 98.38 58 LYS B CA 1
ATOM 1388 C C . LYS B 1 58 ? -2.533 -3.068 6.215 1 98.38 58 LYS B C 1
ATOM 1390 O O . LYS B 1 58 ? -3.5 -3.133 5.453 1 98.38 58 LYS B O 1
ATOM 1395 N N . GLY B 1 59 ? -2.615 -3.488 7.355 1 96.56 59 GLY B N 1
ATOM 1396 C CA . GLY B 1 59 ? -3.826 -3.652 8.148 1 96.56 59 GLY B CA 1
ATOM 1397 C C . GLY B 1 59 ? -3.938 -2.656 9.281 1 96.56 59 GLY B C 1
ATOM 1398 O O . GLY B 1 59 ? -4.047 -1.45 9.047 1 96.56 59 GLY B O 1
ATOM 1399 N N . GLN B 1 60 ? -3.885 -3.182 10.531 1 94.88 60 GLN B N 1
ATOM 1400 C CA . GLN B 1 60 ? -3.77 -2.279 11.68 1 94.88 60 GLN B CA 1
ATOM 1401 C C . GLN B 1 60 ? -2.395 -1.621 11.719 1 94.88 60 GLN B C 1
ATOM 1403 O O . GLN B 1 60 ? -2.279 -0.429 12.016 1 94.88 60 GLN B O 1
ATOM 1408 N N . LYS B 1 61 ? -1.433 -2.482 11.398 1 97 61 LYS B N 1
ATOM 1409 C CA . LYS B 1 61 ? -0.047 -2.037 11.281 1 97 61 LYS B CA 1
ATOM 1410 C C . LYS B 1 61 ? 0.453 -2.154 9.844 1 97 61 LYS B C 1
ATOM 1412 O O . LYS B 1 61 ? -0.246 -2.686 8.984 1 97 61 LYS B O 1
ATOM 1417 N N . VAL B 1 62 ? 1.569 -1.536 9.594 1 98.31 62 VAL B N 1
ATOM 1418 C CA . VAL B 1 62 ? 2.232 -1.694 8.305 1 98.31 62 VAL B CA 1
ATOM 1419 C C . VAL B 1 62 ? 3.578 -2.387 8.5 1 98.31 62 VAL B C 1
ATOM 1421 O O . VAL B 1 62 ? 4.352 -2.021 9.383 1 98.31 62 VAL B O 1
ATOM 1424 N N . TYR B 1 63 ? 3.885 -3.424 7.668 1 98.12 63 TYR B N 1
ATOM 1425 C CA . TYR B 1 63 ? 5.137 -4.16 7.801 1 98.12 63 TYR B CA 1
ATOM 1426 C C . TYR B 1 63 ? 5.453 -4.93 6.523 1 98.12 63 TYR B C 1
ATOM 1428 O O . TYR B 1 63 ? 4.605 -5.047 5.637 1 98.12 63 TYR B O 1
ATOM 1436 N N . LYS B 1 64 ? 6.688 -5.391 6.453 1 98.5 64 LYS B N 1
ATOM 1437 C CA . LYS B 1 64 ? 7.113 -6.234 5.34 1 98.5 64 LYS B CA 1
ATOM 1438 C C . LYS B 1 64 ? 6.48 -7.621 5.43 1 98.5 64 LYS B C 1
ATOM 1440 O O . LYS B 1 64 ? 6.316 -8.164 6.52 1 98.5 64 LYS B O 1
ATOM 1445 N N . GLU B 1 65 ? 6.148 -8.148 4.285 1 97.88 65 GLU B N 1
ATOM 1446 C CA . GLU B 1 65 ? 5.551 -9.477 4.277 1 97.88 65 GLU B CA 1
ATOM 1447 C C . GLU B 1 65 ? 5.793 -10.18 2.949 1 97.88 65 GLU B C 1
ATOM 1449 O O . GLU B 1 65 ? 5.914 -9.531 1.908 1 97.88 65 GLU B O 1
ATOM 1454 N N . LYS B 1 66 ? 6.031 -11.414 3.021 1 98.81 66 LYS B N 1
ATOM 1455 C CA . LYS B 1 66 ? 5.938 -12.352 1.905 1 98.81 66 LYS B CA 1
ATOM 1456 C C . LYS B 1 66 ? 4.711 -13.242 2.039 1 98.81 66 LYS B C 1
ATOM 1458 O O . LYS B 1 66 ? 4.512 -13.883 3.072 1 98.81 66 LYS B O 1
ATOM 1463 N N . LEU B 1 67 ? 3.842 -13.312 1.009 1 98.88 67 LEU B N 1
ATOM 1464 C CA . LEU B 1 67 ? 2.59 -14.047 1.173 1 98.88 67 LEU B CA 1
ATOM 1465 C C . LEU B 1 67 ? 2.148 -14.672 -0.147 1 98.88 67 LEU B C 1
ATOM 1467 O O . LEU B 1 67 ? 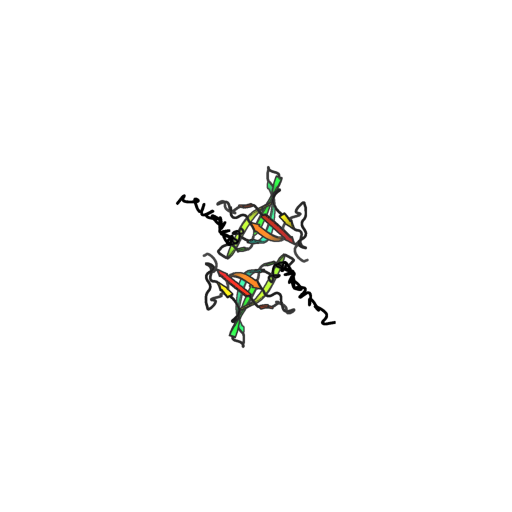2.727 -14.383 -1.197 1 98.88 67 LEU B O 1
ATOM 1471 N N . ILE B 1 68 ? 1.236 -15.523 -0.021 1 98.94 68 ILE B N 1
ATOM 1472 C CA . ILE B 1 68 ? 0.544 -16.062 -1.186 1 98.94 68 ILE B CA 1
ATOM 1473 C C . ILE B 1 68 ? -0.873 -15.5 -1.252 1 98.94 68 ILE B C 1
ATOM 1475 O O . ILE B 1 68 ? -1.674 -15.703 -0.337 1 98.94 68 ILE B O 1
ATOM 1479 N N . ALA B 1 69 ? -1.164 -14.758 -2.242 1 98.88 69 ALA B N 1
ATOM 1480 C CA . ALA B 1 69 ? -2.531 -14.336 -2.527 1 98.88 69 ALA B CA 1
ATOM 1481 C C . ALA B 1 69 ? -3.254 -15.352 -3.402 1 98.88 69 ALA B C 1
ATOM 1483 O O . ALA B 1 69 ? -2.744 -15.75 -4.453 1 98.88 69 ALA B O 1
ATOM 1484 N N . ILE B 1 70 ? -4.383 -15.773 -3.012 1 98.75 70 ILE B N 1
ATOM 1485 C CA . ILE B 1 70 ? -5.18 -16.719 -3.771 1 98.75 70 ILE B CA 1
ATOM 1486 C C . ILE B 1 70 ? -6.152 -15.977 -4.68 1 98.75 70 ILE B C 1
ATOM 1488 O O . ILE B 1 70 ? -7.066 -15.297 -4.203 1 98.75 70 ILE B O 1
ATOM 1492 N N . VAL B 1 71 ? -5.945 -16.125 -5.961 1 98.75 71 VAL B N 1
ATOM 1493 C CA . VAL B 1 71 ? -6.812 -15.523 -6.965 1 98.75 71 VAL B CA 1
ATOM 1494 C C . VAL B 1 71 ? -7.781 -16.578 -7.512 1 98.75 71 VAL B C 1
ATOM 1496 O O . VAL B 1 71 ? -7.379 -17.469 -8.266 1 98.75 71 VAL B O 1
ATOM 1499 N N . GLY B 1 72 ? -8.992 -16.359 -7.145 1 97.56 72 GLY B N 1
ATOM 1500 C CA . GLY B 1 72 ? -10.023 -17.312 -7.543 1 97.56 72 GLY B CA 1
ATOM 1501 C C . GLY B 1 72 ? -11.188 -16.656 -8.258 1 97.56 72 GLY B C 1
ATOM 1502 O O . GLY B 1 72 ? -11.078 -15.516 -8.727 1 97.56 72 GLY B O 1
ATOM 1503 N N . PRO B 1 73 ? -12.367 -17.359 -8.391 1 96 73 PRO B N 1
ATOM 1504 C CA . PRO B 1 73 ? -13.523 -16.891 -9.156 1 96 73 PRO B CA 1
ATOM 1505 C C . PRO B 1 73 ? -14.125 -15.602 -8.602 1 96 73 PRO B C 1
ATOM 1507 O O . PRO B 1 73 ? -14.734 -14.828 -9.344 1 96 73 PRO B O 1
ATOM 1510 N N . ASP B 1 74 ? -13.922 -15.344 -7.293 1 96.19 74 ASP B N 1
ATOM 1511 C CA . ASP B 1 74 ? -14.547 -14.195 -6.645 1 96.19 74 ASP B CA 1
ATOM 1512 C C . ASP B 1 74 ? -13.609 -12.984 -6.648 1 96.19 74 ASP B C 1
ATOM 1514 O O . ASP B 1 74 ? -13.984 -11.906 -6.18 1 96.19 74 ASP B O 1
ATOM 1518 N N . THR B 1 75 ? -12.406 -13.188 -7.148 1 98.25 75 THR B N 1
ATOM 1519 C CA . THR B 1 75 ? -11.438 -12.094 -7.156 1 98.25 75 THR B CA 1
ATOM 1520 C C . THR B 1 75 ? -11.766 -11.094 -8.266 1 98.25 75 THR B C 1
ATOM 1522 O O . THR B 1 75 ? -11.977 -11.484 -9.414 1 98.25 75 THR B O 1
ATOM 1525 N N . LYS B 1 76 ? -11.906 -9.883 -7.859 1 98.56 76 LYS B N 1
ATOM 1526 C CA . LYS B 1 76 ? -11.945 -8.828 -8.867 1 98.56 76 LYS B CA 1
ATOM 1527 C C . LYS B 1 76 ? -10.547 -8.555 -9.414 1 98.56 76 LYS B C 1
ATOM 1529 O O . LYS B 1 76 ? -9.68 -8.055 -8.695 1 98.56 76 LYS B O 1
ATOM 1534 N N . ILE B 1 77 ? -10.297 -8.828 -10.656 1 98.75 77 ILE B N 1
ATOM 1535 C CA . ILE B 1 77 ? -8.984 -8.664 -11.281 1 98.75 77 ILE B CA 1
ATOM 1536 C C . ILE B 1 77 ? -8.969 -7.41 -12.141 1 98.75 77 ILE B C 1
ATOM 1538 O O . ILE B 1 77 ? -9.844 -7.223 -12.992 1 98.75 77 ILE B O 1
ATOM 1542 N N . LEU B 1 78 ? -8.031 -6.574 -11.891 1 98.62 78 LEU B N 1
ATOM 1543 C CA . LEU B 1 78 ? -7.852 -5.352 -12.664 1 98.62 78 LEU B CA 1
ATOM 1544 C C . LEU B 1 78 ? -6.555 -5.398 -13.461 1 98.62 78 LEU B C 1
ATOM 1546 O O . LEU B 1 78 ? -5.535 -5.887 -12.977 1 98.62 78 LEU B O 1
ATOM 1550 N N . ASP B 1 79 ? -6.59 -4.879 -14.633 1 97.44 79 ASP B N 1
ATOM 1551 C CA . ASP B 1 79 ? -5.336 -4.66 -15.344 1 97.44 79 ASP B CA 1
ATOM 1552 C C . ASP B 1 79 ? -4.621 -3.414 -14.836 1 97.44 79 ASP B C 1
ATOM 1554 O O . ASP B 1 79 ? -5.055 -2.801 -13.859 1 97.44 79 ASP B O 1
ATOM 1558 N N . CYS B 1 80 ? -3.521 -3.102 -15.5 1 97.5 80 CYS B N 1
ATOM 1559 C CA . CYS B 1 80 ? -2.678 -2.021 -15 1 97.5 80 CYS B CA 1
ATOM 1560 C C . CYS B 1 80 ? -3.428 -0.694 -15.016 1 97.5 80 CYS B C 1
ATOM 1562 O O . CYS B 1 80 ? -3.17 0.176 -14.18 1 97.5 80 CYS B O 1
ATOM 1564 N N . GLU B 1 81 ? -4.375 -0.51 -15.883 1 95.81 81 GLU B N 1
ATOM 1565 C CA . GLU B 1 81 ? -5.102 0.748 -16.031 1 95.81 81 GLU B CA 1
ATOM 1566 C C . GLU B 1 81 ? -6.305 0.8 -15.094 1 95.81 81 GLU B C 1
ATOM 1568 O O . GLU B 1 81 ? -7.043 1.789 -15.078 1 95.81 81 GLU B O 1
ATOM 1573 N N . GLY B 1 82 ? -6.543 -0.255 -14.375 1 96.25 82 GLY B N 1
ATOM 1574 C CA . GLY B 1 82 ? -7.652 -0.277 -13.43 1 96.25 82 GLY B CA 1
ATOM 1575 C C . GLY B 1 82 ? -8.938 -0.809 -14.039 1 96.25 82 GLY B C 1
ATOM 1576 O O . GLY B 1 82 ? -10.008 -0.686 -13.438 1 96.25 82 GLY B O 1
ATOM 1577 N N . LYS B 1 83 ? -8.797 -1.337 -15.18 1 96.81 83 LYS B N 1
ATOM 1578 C CA . LYS B 1 83 ? -9.961 -1.94 -15.812 1 96.81 83 LYS B CA 1
ATOM 1579 C C . LYS B 1 83 ? -10.117 -3.402 -15.406 1 96.81 83 LYS B C 1
ATOM 1581 O O . LYS B 1 83 ? -9.133 -4.152 -15.383 1 96.81 83 LYS B O 1
ATOM 1586 N N . GLU B 1 84 ? -11.336 -3.76 -15.188 1 97.88 84 GLU B N 1
ATOM 1587 C CA . GLU B 1 84 ? -11.586 -5.148 -14.805 1 97.88 84 GLU B CA 1
ATOM 1588 C C . GLU B 1 84 ? -11.391 -6.09 -15.992 1 97.88 84 GLU B C 1
ATOM 1590 O O . GLU B 1 84 ? -11.828 -5.789 -17.109 1 97.88 84 GLU B O 1
ATOM 1595 N N . VAL B 1 85 ? -10.75 -7.199 -15.688 1 97.62 85 VAL B N 1
ATOM 1596 C CA . VAL B 1 85 ? -10.516 -8.211 -16.703 1 97.62 85 VAL B CA 1
ATOM 1597 C C . VAL B 1 85 ? -10.977 -9.578 -16.203 1 97.62 85 VAL B C 1
ATOM 1599 O O . VAL B 1 85 ? -11.047 -9.805 -14.992 1 97.62 85 VAL B O 1
ATOM 1602 N N . LYS B 1 86 ? -11.234 -10.469 -17.094 1 93.75 86 LYS B N 1
ATOM 1603 C CA . LYS B 1 86 ? -11.773 -11.789 -16.75 1 93.75 86 LYS B CA 1
ATOM 1604 C C . LYS B 1 86 ? -10.68 -12.695 -16.188 1 93.75 86 LYS B C 1
ATOM 1606 O O . LYS B 1 86 ? -10.938 -13.5 -15.297 1 93.75 86 LYS B O 1
ATOM 1611 N N . GLU B 1 87 ? -9.539 -12.594 -16.797 1 93.25 87 GLU B N 1
ATOM 1612 C CA . GLU B 1 87 ? -8.422 -13.43 -16.359 1 93.25 87 GLU B CA 1
ATOM 1613 C C . GLU B 1 87 ? -7.168 -12.594 -16.109 1 93.25 87 GLU B C 1
ATOM 1615 O O . GLU B 1 87 ? -6.887 -11.648 -16.844 1 93.25 87 GLU B O 1
ATOM 1620 N N . GLY B 1 88 ? -6.484 -13.023 -15.07 1 92.12 88 GLY B N 1
ATOM 1621 C CA . GLY B 1 88 ? -5.23 -12.352 -14.781 1 92.12 88 GLY B CA 1
ATOM 1622 C C . GLY B 1 88 ? -4.055 -12.922 -15.555 1 92.12 88 GLY B C 1
ATOM 1623 O O . GLY B 1 88 ? -4.035 -14.109 -15.875 1 92.12 88 GLY B O 1
ATOM 1624 N N . ASN B 1 89 ? -3.123 -12.125 -15.961 1 92.69 89 ASN B N 1
ATOM 1625 C CA . ASN B 1 89 ? -1.855 -12.516 -16.578 1 92.69 89 ASN B CA 1
ATOM 1626 C C . ASN B 1 89 ? -0.667 -12.109 -15.703 1 92.69 89 ASN B C 1
ATOM 1628 O O . ASN B 1 89 ? 0.139 -11.266 -16.109 1 92.69 89 ASN B O 1
ATOM 1632 N N . PHE B 1 90 ? -0.566 -12.828 -14.633 1 97.69 90 PHE B N 1
ATOM 1633 C CA . PHE B 1 90 ? 0.47 -12.492 -13.664 1 97.69 90 PHE B CA 1
ATOM 1634 C C . PHE B 1 90 ? 1.786 -13.172 -14.031 1 97.69 90 PHE B C 1
ATOM 1636 O O . PHE B 1 90 ? 1.798 -14.328 -14.461 1 97.69 90 PHE B O 1
ATOM 1643 N N . ALA B 1 91 ? 2.857 -12.461 -13.852 1 97.62 91 ALA B N 1
ATOM 1644 C CA . ALA B 1 91 ? 4.195 -13 -14.094 1 97.62 91 ALA B CA 1
ATOM 1645 C C . ALA B 1 91 ? 5.191 -12.477 -13.062 1 97.62 91 ALA B C 1
ATOM 1647 O O . ALA B 1 91 ? 4.973 -11.422 -12.461 1 97.62 91 ALA B O 1
ATOM 1648 N N . LYS B 1 92 ? 6.238 -13.273 -12.961 1 98.25 92 LYS B N 1
ATOM 1649 C CA . LYS B 1 92 ? 7.34 -12.812 -12.117 1 98.25 92 LYS B CA 1
ATOM 1650 C C . LYS B 1 92 ? 7.746 -11.391 -12.477 1 98.25 92 LYS B C 1
ATOM 1652 O O . 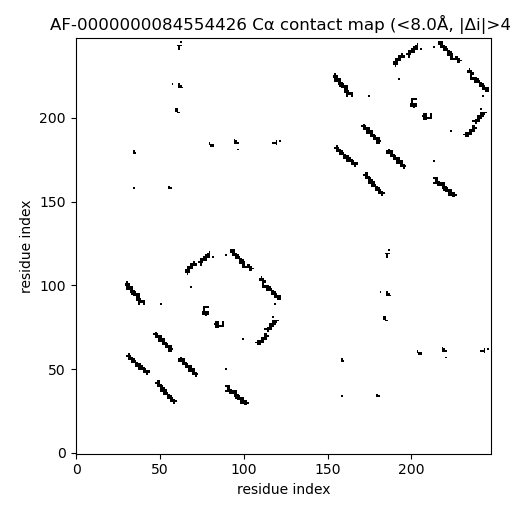LYS B 1 92 ? 7.891 -11.062 -13.656 1 98.25 92 LYS B O 1
ATOM 1657 N N . GLY B 1 93 ? 7.898 -10.555 -11.461 1 98.31 93 GLY B N 1
ATOM 1658 C CA . GLY B 1 93 ? 8.344 -9.188 -11.688 1 98.31 93 GLY B CA 1
ATOM 1659 C C . GLY B 1 93 ? 7.207 -8.188 -11.734 1 98.31 93 GLY B C 1
ATOM 1660 O O . GLY B 1 93 ? 7.43 -6.98 -11.602 1 98.31 93 GLY B O 1
ATOM 1661 N N . ASP B 1 94 ? 5.988 -8.656 -11.969 1 98.69 94 ASP B N 1
ATOM 1662 C CA . ASP B 1 94 ? 4.844 -7.75 -11.922 1 98.69 94 ASP B CA 1
ATOM 1663 C C . ASP B 1 94 ? 4.75 -7.051 -10.562 1 98.69 94 ASP B C 1
ATOM 1665 O O . ASP B 1 94 ? 5.051 -7.648 -9.531 1 98.69 94 ASP B O 1
ATOM 1669 N N . VAL B 1 95 ? 4.395 -5.754 -10.57 1 98.88 95 VAL B N 1
ATOM 1670 C CA . VAL B 1 95 ? 4.039 -5.039 -9.352 1 98.88 95 VAL B CA 1
ATOM 1671 C C . VAL B 1 95 ? 2.531 -5.133 -9.117 1 98.88 95 VAL B C 1
ATOM 1673 O O . VAL B 1 95 ? 1.74 -4.922 -10.039 1 98.88 95 VAL B O 1
ATOM 1676 N N . VAL B 1 96 ? 2.109 -5.441 -7.824 1 98.94 96 VAL B N 1
ATOM 1677 C CA . VAL B 1 96 ? 0.693 -5.707 -7.594 1 98.94 96 VAL B CA 1
ATOM 1678 C C . VAL B 1 96 ? 0.193 -4.863 -6.422 1 98.94 96 VAL B C 1
ATOM 1680 O O . VAL B 1 96 ? 0.948 -4.574 -5.492 1 98.94 96 VAL B O 1
ATOM 1683 N N . PHE B 1 97 ? -0.955 -4.445 -6.523 1 98.88 97 PHE B N 1
ATOM 1684 C CA . PHE B 1 97 ? -1.829 -4.027 -5.434 1 98.88 97 PHE B CA 1
ATOM 1685 C C . PHE B 1 97 ? -2.904 -5.074 -5.168 1 98.88 97 PHE B C 1
ATOM 1687 O O . PHE B 1 97 ? -3.596 -5.508 -6.094 1 98.88 97 PHE B O 1
ATOM 1694 N N . ILE B 1 98 ? -3.045 -5.441 -3.857 1 98.94 98 ILE B N 1
ATOM 1695 C CA . ILE B 1 98 ? -3.996 -6.492 -3.516 1 98.94 98 ILE B CA 1
ATOM 1696 C C . ILE B 1 98 ? -4.809 -6.078 -2.293 1 98.94 98 ILE B C 1
ATOM 1698 O O . ILE B 1 98 ? -4.246 -5.672 -1.273 1 98.94 98 ILE B O 1
ATOM 1702 N N . ARG B 1 99 ? -6.082 -6.105 -2.387 1 98.81 99 ARG B N 1
ATOM 1703 C CA . ARG B 1 99 ? -6.941 -6.145 -1.211 1 98.81 99 ARG B CA 1
ATOM 1704 C C . ARG B 1 99 ? -7.207 -7.582 -0.773 1 98.81 99 ARG B C 1
ATOM 1706 O O . ARG B 1 99 ? -7.812 -8.359 -1.513 1 98.81 99 ARG B O 1
ATOM 1713 N N . LEU B 1 100 ? -6.816 -7.84 0.47 1 98.81 100 LEU B N 1
ATOM 1714 C CA . LEU B 1 100 ? -6.91 -9.203 0.976 1 98.81 100 LEU B CA 1
ATOM 1715 C C . LEU B 1 100 ? -8.156 -9.383 1.84 1 98.81 100 LEU B C 1
ATOM 1717 O O . LEU B 1 100 ? -8.703 -8.398 2.354 1 98.81 100 LEU B O 1
ATOM 1721 N N . SER B 1 101 ? -8.539 -10.656 1.896 1 97.88 101 SER B N 1
ATOM 1722 C CA . SER B 1 101 ? -9.562 -10.992 2.883 1 97.88 101 SER B CA 1
ATOM 1723 C C . SER B 1 101 ? -9.047 -10.781 4.301 1 97.88 101 SER B C 1
ATOM 1725 O O . SER B 1 101 ? -7.84 -10.672 4.523 1 97.88 101 SER B O 1
ATOM 1727 N N . GLU B 1 102 ? -9.945 -10.719 5.211 1 96.75 102 GLU B N 1
ATOM 1728 C CA . GLU B 1 102 ? -9.57 -10.609 6.617 1 96.75 102 GLU B CA 1
ATOM 1729 C C . GLU B 1 102 ? -9 -11.93 7.133 1 96.75 102 GLU B C 1
ATOM 1731 O O . GLU B 1 102 ? -8.375 -11.969 8.195 1 96.75 102 GLU B O 1
ATOM 1736 N N . ILE B 1 103 ? -9.211 -12.977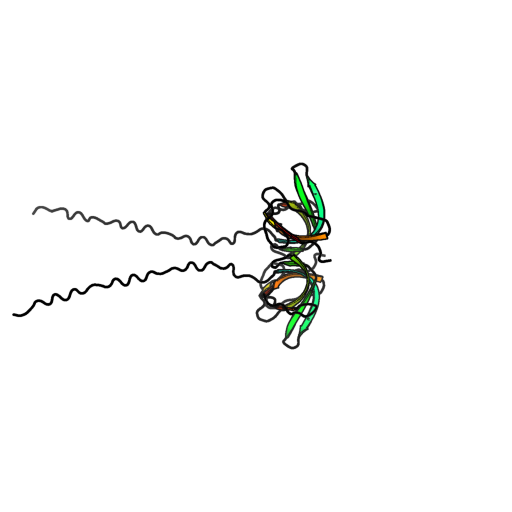 6.375 1 95.81 103 ILE B N 1
ATOM 1737 C CA . ILE B 1 103 ? -8.734 -14.297 6.773 1 95.81 103 ILE B CA 1
ATOM 1738 C C . ILE B 1 103 ? -7.348 -14.539 6.176 1 95.81 103 ILE B C 1
ATOM 1740 O O . ILE B 1 103 ? -7.133 -14.328 4.98 1 95.81 103 ILE B O 1
ATOM 1744 N N . MET B 1 104 ? -6.406 -14.945 6.992 1 97.06 104 MET B N 1
ATOM 1745 C CA . MET B 1 104 ? -5.047 -15.297 6.594 1 97.06 104 MET B CA 1
ATOM 1746 C C . MET B 1 104 ? -4.566 -16.531 7.336 1 97.06 104 MET B C 1
ATOM 1748 O O . MET B 1 104 ? -4.789 -16.672 8.539 1 97.06 104 MET B O 1
ATOM 1752 N N . THR B 1 105 ? -3.926 -17.469 6.523 1 98.06 105 THR B N 1
ATOM 1753 C CA . THR B 1 105 ? -3.482 -18.703 7.137 1 98.06 105 THR B CA 1
ATOM 1754 C C . THR B 1 105 ? -2.303 -18.469 8.07 1 98.06 105 THR B C 1
ATOM 1756 O O . THR B 1 105 ? -1.555 -17.5 7.895 1 98.06 105 THR B O 1
ATOM 1759 N N . SER B 1 106 ? -2.021 -19.484 8.961 1 96.81 106 SER B N 1
ATOM 1760 C CA . SER B 1 106 ? -0.907 -19.406 9.898 1 96.81 106 SER B CA 1
ATOM 1761 C C . SER B 1 106 ? 0.352 -20.031 9.32 1 96.81 106 SER B C 1
ATOM 1763 O O . SER B 1 106 ? 1.418 -19.984 9.938 1 96.81 106 SER B O 1
ATOM 1765 N N . SER B 1 107 ? 0.257 -20.562 8.094 1 96 107 SER B N 1
ATOM 1766 C CA . SER B 1 107 ? 1.419 -21.125 7.414 1 96 107 SER B CA 1
ATOM 1767 C C . SER B 1 107 ? 2.422 -20.031 7.047 1 96 107 SER B C 1
ATOM 1769 O O . SER B 1 107 ? 2.092 -18.844 7.059 1 96 107 SER B O 1
ATOM 1771 N N . ILE B 1 108 ? 3.717 -20.484 6.809 1 95.56 108 ILE B N 1
ATOM 1772 C CA . ILE B 1 108 ? 4.754 -19.578 6.344 1 95.56 108 ILE B CA 1
ATOM 1773 C C . ILE B 1 108 ? 5.238 -20 4.961 1 95.56 108 ILE B C 1
ATOM 1775 O O . ILE B 1 108 ? 5.82 -21.078 4.805 1 95.56 108 ILE B O 1
ATOM 1779 N N . PRO B 1 109 ? 4.945 -19.328 3.922 1 97.81 109 PRO B N 1
ATOM 1780 C CA . PRO B 1 109 ? 4.285 -18.031 3.998 1 97.81 109 PRO B CA 1
ATOM 1781 C C . PRO B 1 109 ? 2.777 -18.141 4.199 1 97.81 109 PRO B C 1
ATOM 1783 O O . PRO B 1 109 ? 2.164 -19.125 3.771 1 97.81 109 PRO B O 1
ATOM 1786 N N . PRO B 1 110 ? 2.219 -17.031 4.789 1 98.62 110 PRO B N 1
ATOM 1787 C CA . PRO B 1 110 ? 0.761 -17.047 4.938 1 98.62 110 PRO B CA 1
ATOM 1788 C C . PRO B 1 110 ? 0.033 -16.953 3.598 1 98.62 110 PRO B C 1
ATOM 1790 O O . PRO B 1 110 ? 0.595 -16.453 2.617 1 98.62 110 PRO B O 1
ATOM 1793 N N . GLN B 1 111 ? -1.104 -17.391 3.559 1 98.75 111 GLN B N 1
ATOM 1794 C CA . GLN B 1 111 ? -1.979 -17.344 2.391 1 98.75 111 GLN B CA 1
ATOM 1795 C C . GLN B 1 111 ? -3.293 -16.641 2.719 1 98.75 111 GLN B C 1
ATOM 1797 O O . GLN B 1 111 ? -3.85 -16.828 3.803 1 98.75 111 GLN B O 1
ATOM 1802 N N . SER B 1 112 ? -3.844 -15.867 1.836 1 98.69 112 SER B N 1
ATOM 1803 C CA . SER B 1 112 ? -5.105 -15.148 1.99 1 98.69 112 SER B CA 1
ATOM 1804 C C . SER B 1 112 ? -5.82 -14.992 0.653 1 98.69 112 SER B C 1
ATOM 1806 O O . SER B 1 112 ? -5.188 -14.727 -0.369 1 98.69 112 SER B O 1
ATOM 1808 N N . PRO B 1 113 ? -7.152 -15.18 0.619 1 98.56 113 PRO B N 1
ATOM 1809 C CA . PRO B 1 113 ? -7.891 -14.859 -0.604 1 98.56 113 PRO B CA 1
ATOM 1810 C C . PRO B 1 113 ? -7.754 -13.391 -1.005 1 98.56 113 PRO B C 1
ATOM 1812 O O . PRO B 1 113 ? -7.809 -12.508 -0.148 1 98.56 113 PRO B O 1
ATOM 1815 N N . ALA B 1 114 ? -7.508 -13.195 -2.266 1 98.75 114 ALA B N 1
ATOM 1816 C CA . ALA B 1 114 ? -7.559 -11.844 -2.816 1 98.75 114 ALA B CA 1
ATOM 1817 C C . ALA B 1 114 ? -8.992 -11.453 -3.176 1 98.75 114 ALA B C 1
ATOM 1819 O O . ALA B 1 114 ? -9.648 -12.141 -3.963 1 98.75 114 ALA B O 1
ATOM 1820 N N . LEU B 1 115 ? -9.406 -10.391 -2.6 1 98.5 115 LEU B N 1
ATOM 1821 C CA . LEU B 1 115 ? -10.703 -9.852 -2.998 1 98.5 115 LEU B CA 1
ATOM 1822 C C . LEU B 1 115 ? -10.578 -9.016 -4.266 1 98.5 115 LEU B C 1
ATOM 1824 O O . LEU B 1 115 ? -11.5 -8.977 -5.082 1 98.5 115 LEU B O 1
ATOM 1828 N N . LYS B 1 116 ? -9.516 -8.328 -4.422 1 98.69 116 LYS B N 1
ATOM 1829 C CA . LYS B 1 116 ? -9.156 -7.496 -5.566 1 98.69 116 LYS B CA 1
ATOM 1830 C C . LYS B 1 116 ? -7.652 -7.531 -5.816 1 98.69 116 LYS B C 1
ATOM 1832 O O . LYS B 1 116 ? -6.859 -7.531 -4.871 1 98.69 116 LYS B O 1
ATOM 1837 N N . ILE B 1 117 ? -7.254 -7.555 -7.07 1 98.88 117 ILE B N 1
ATOM 1838 C CA . ILE B 1 117 ? -5.832 -7.508 -7.402 1 98.88 117 ILE B CA 1
ATOM 1839 C C . ILE B 1 117 ? -5.629 -6.707 -8.688 1 98.88 117 ILE B C 1
ATOM 1841 O O . ILE B 1 117 ? -6.348 -6.906 -9.672 1 98.88 117 ILE B O 1
ATOM 1845 N N . GLN B 1 118 ? -4.793 -5.73 -8.602 1 98.81 118 GLN B N 1
ATOM 1846 C CA . GLN B 1 118 ? -4.301 -4.992 -9.758 1 98.81 118 GLN B CA 1
ATOM 1847 C C . GLN B 1 118 ? -2.826 -5.297 -10.016 1 98.81 118 GLN B C 1
ATOM 1849 O O . GLN B 1 118 ? -2.016 -5.305 -9.086 1 98.81 118 GLN B O 1
ATOM 1854 N N . SER B 1 119 ? -2.453 -5.574 -11.219 1 98.62 119 SER B N 1
ATOM 1855 C CA . SER B 1 119 ? -1.08 -5.922 -11.57 1 98.62 119 SER B CA 1
ATOM 1856 C C . SER B 1 119 ? -0.557 -5.035 -12.695 1 98.62 119 SER B C 1
ATOM 1858 O O . SER B 1 119 ? -1.269 -4.777 -13.664 1 98.62 119 SER B O 1
ATOM 1860 N N . CYS B 1 120 ? 0.639 -4.566 -12.523 1 98.44 120 CYS B N 1
ATOM 1861 C CA . CYS B 1 120 ? 1.321 -3.777 -13.539 1 98.44 120 CYS B CA 1
ATOM 1862 C C . CYS B 1 120 ? 2.699 -4.355 -13.844 1 98.44 120 CYS B C 1
ATOM 1864 O O . CYS B 1 120 ? 3.432 -4.734 -12.93 1 98.44 120 CYS B O 1
ATOM 1866 N N . LYS B 1 121 ? 3.018 -4.426 -15.094 1 96.38 121 LYS B N 1
ATOM 1867 C CA . LYS B 1 121 ? 4.328 -4.914 -15.516 1 96.38 121 LYS B CA 1
ATOM 1868 C C . LYS B 1 121 ? 5.418 -3.893 -15.211 1 96.38 121 LYS B C 1
ATOM 1870 O O . LYS B 1 121 ? 5.156 -2.689 -15.172 1 96.38 121 LYS B O 1
ATOM 1875 N N . PRO B 1 122 ? 6.652 -4.422 -14.898 1 89.31 122 PRO B N 1
ATOM 1876 C CA . PRO B 1 122 ? 7.727 -3.473 -14.594 1 89.31 122 PRO B CA 1
ATOM 1877 C C . PRO B 1 122 ? 8.008 -2.52 -15.758 1 89.31 122 PRO B C 1
ATOM 1879 O O . PRO B 1 122 ? 7.863 -2.896 -16.922 1 89.31 122 PRO B O 1
ATOM 1882 N N . VAL B 1 123 ? 8.07 -1.223 -15.422 1 69.69 123 VAL B N 1
ATOM 1883 C CA . VAL B 1 123 ? 8.391 -0.24 -16.453 1 69.69 123 VAL B CA 1
ATOM 1884 C C . VAL B 1 123 ? 9.805 -0.48 -16.969 1 69.69 123 VAL B C 1
ATOM 1886 O O . VAL B 1 123 ? 10.742 -0.648 -16.188 1 69.69 123 VAL B O 1
ATOM 1889 N N . SER B 1 124 ? 9.992 -0.954 -18.219 1 54.78 124 SER B N 1
ATOM 1890 C CA . SER B 1 124 ? 11.281 -1.131 -18.891 1 54.78 124 SER B CA 1
ATOM 1891 C C . SER B 1 124 ? 12.094 0.158 -18.859 1 54.78 124 SER B C 1
ATOM 1893 O O . SER B 1 124 ? 11.531 1.255 -18.844 1 54.78 124 SER B O 1
#

Foldseek 3Di:
DDDPPPPPPPPPPPPPPPPVPVPPVPVPQFAKKDKFFFADWDADPVRWIWTWTWDWIDHPDIDTATEIETHDQQEFEAEQVRHTDRDDDDDGQKIKMFGFDNDWDPDVVIYTYTNYMYTDHDDD/DPDPPPVPPPPPPPPPPPPVPVPPVPVPQFAKKDKFFFADWDADPVRWIWTWTWDWIDHPDIDTATEIETHDQQEFEAEQVRHTDRDDDDDGQKIKMFGFDNDWDPDVVIYTYTNYMYTDHDDD